Protein AF-A0A2E0ZJU3-F1 (afdb_monomer_lite)

pLDDT: mean 79.98, std 21.2, range [35.03, 98.44]

Sequence (193 aa):
MQKYPSTTPEPVVPTDIPPTVVAATAAPTNTTPPMAILATDTAVPTSEPTETAVPPTSPPSAEPESVNGLGQLRESWEQEHTLSLDSNPLYGYDDNDFLIVYRDGRIGHFERLYDQDFSLNDARALSQQYIPTDSEFLETYSPPGFPELIVDLYKSQLLEDLFEDDAFIEGEPGQFIVIYFEYDGVVSMFTII

Structure (mmCIF, N/CA/C/O backbone):
data_AF-A0A2E0ZJU3-F1
#
_entry.id   AF-A0A2E0ZJU3-F1
#
loop_
_atom_site.group_PDB
_atom_site.id
_atom_site.type_symbol
_atom_site.label_atom_id
_atom_site.label_alt_id
_atom_site.label_comp_id
_atom_site.label_asym_id
_atom_site.label_entity_id
_atom_site.label_seq_id
_atom_site.pdbx_PDB_ins_code
_atom_site.Cartn_x
_atom_site.Cartn_y
_atom_site.Cartn_z
_atom_site.occupancy
_atom_site.B_iso_or_equiv
_atom_site.auth_seq_id
_atom_site.auth_comp_id
_atom_site.auth_asym_id
_atom_site.auth_atom_id
_atom_site.pdbx_PDB_model_num
ATOM 1 N N . MET A 1 1 ? -8.126 -23.844 -30.294 1.00 48.47 1 MET A N 1
ATOM 2 C CA . MET A 1 1 ? -8.969 -24.288 -29.164 1.00 48.47 1 MET A CA 1
ATOM 3 C C . MET A 1 1 ? -8.431 -25.623 -28.663 1.00 48.47 1 MET A C 1
ATOM 5 O O . MET A 1 1 ? -8.798 -26.662 -29.197 1.00 48.47 1 MET A O 1
ATOM 9 N N . GLN A 1 2 ? -7.473 -25.592 -27.735 1.00 51.31 2 GLN A N 1
ATOM 10 C CA . GLN A 1 2 ? -6.924 -26.796 -27.101 1.00 51.31 2 GLN A CA 1
ATOM 11 C C . GLN A 1 2 ? -7.754 -27.113 -25.852 1.00 51.31 2 GLN A C 1
ATOM 13 O O . GLN A 1 2 ? -8.069 -26.214 -25.079 1.00 51.31 2 GLN A O 1
ATOM 18 N N . LYS A 1 3 ? -8.168 -28.375 -25.708 1.00 52.53 3 LYS A N 1
ATOM 19 C CA . LYS A 1 3 ? -8.918 -28.880 -24.553 1.00 52.53 3 LYS A CA 1
ATOM 20 C C . LYS A 1 3 ? -7.919 -29.374 -23.506 1.00 52.53 3 LYS A C 1
ATOM 22 O O . LYS A 1 3 ? -7.170 -30.303 -23.795 1.00 52.53 3 LYS A O 1
ATOM 27 N N . TYR A 1 4 ? -7.923 -28.773 -22.321 1.00 52.69 4 TYR A N 1
ATOM 28 C CA . TYR A 1 4 ? -7.172 -29.270 -21.167 1.00 52.69 4 TYR A CA 1
ATOM 29 C C . TYR A 1 4 ? -7.925 -30.439 -20.503 1.00 52.69 4 TYR A C 1
ATOM 31 O O . TYR A 1 4 ? -9.156 -30.383 -20.413 1.00 52.69 4 TYR A O 1
ATOM 39 N N . PRO A 1 5 ? -7.236 -31.504 -20.054 1.00 57.75 5 PRO A N 1
ATOM 40 C CA . PRO A 1 5 ? -7.853 -32.560 -19.262 1.00 57.75 5 PRO A CA 1
ATOM 41 C C . PRO A 1 5 ? -8.100 -32.087 -17.823 1.00 57.75 5 PRO A C 1
ATOM 43 O O . PRO A 1 5 ? -7.225 -31.519 -17.179 1.00 57.75 5 PRO A O 1
ATOM 46 N N . SER A 1 6 ? -9.313 -32.340 -17.333 1.00 53.59 6 SER A N 1
ATOM 47 C CA . SER A 1 6 ? -9.738 -32.096 -15.955 1.00 53.59 6 SER A CA 1
ATOM 48 C C . SER A 1 6 ? -9.315 -33.283 -15.084 1.00 53.59 6 SER A C 1
ATOM 50 O O . SER A 1 6 ? -9.693 -34.418 -15.375 1.00 53.59 6 SER A O 1
ATOM 52 N N . THR A 1 7 ? -8.518 -33.043 -14.043 1.00 56.00 7 THR A N 1
ATOM 53 C CA . THR A 1 7 ? -8.179 -34.043 -13.019 1.00 56.00 7 THR A CA 1
ATOM 54 C C . THR A 1 7 ? -8.808 -33.633 -11.696 1.00 56.00 7 THR A C 1
ATOM 56 O O . THR A 1 7 ? -8.307 -32.749 -11.007 1.00 56.00 7 THR A O 1
ATOM 59 N N . THR A 1 8 ? -9.930 -34.264 -11.364 1.00 64.38 8 THR A N 1
ATOM 60 C CA . THR A 1 8 ? -10.589 -34.171 -10.057 1.00 64.38 8 THR A CA 1
ATOM 61 C C . THR A 1 8 ? -9.843 -35.058 -9.050 1.00 64.38 8 THR A C 1
ATOM 63 O O . THR A 1 8 ? -9.700 -36.250 -9.327 1.00 64.38 8 THR A O 1
ATOM 66 N N . PRO A 1 9 ? -9.366 -34.539 -7.905 1.00 52.69 9 PRO A N 1
ATOM 67 C CA . PRO A 1 9 ? -8.828 -35.380 -6.839 1.00 52.69 9 PRO A CA 1
ATOM 68 C C . PRO A 1 9 ? -9.949 -36.108 -6.073 1.00 52.69 9 PRO A C 1
ATOM 70 O O . PRO A 1 9 ? -11.017 -35.546 -5.823 1.00 52.69 9 PRO A O 1
ATOM 73 N N . GLU A 1 10 ? -9.702 -37.374 -5.724 1.00 56.44 10 GLU A N 1
ATOM 74 C CA . GLU A 1 10 ? -10.604 -38.234 -4.944 1.00 56.44 10 GLU A CA 1
ATOM 75 C C . GLU A 1 10 ? -10.723 -37.783 -3.471 1.00 56.44 10 GLU A C 1
ATOM 77 O O . GLU A 1 10 ? -9.747 -37.296 -2.894 1.00 56.44 10 GLU A O 1
ATOM 82 N N . PRO A 1 11 ? -11.889 -37.977 -2.825 1.00 58.47 11 PRO A N 1
ATOM 83 C CA . PRO A 1 11 ? -12.080 -37.658 -1.414 1.00 58.47 11 PRO A CA 1
ATOM 84 C C . PRO A 1 11 ? -11.426 -38.697 -0.487 1.00 58.47 11 PRO A C 1
ATOM 86 O O . PRO A 1 11 ? -11.642 -39.903 -0.615 1.00 58.47 11 PRO A O 1
ATOM 89 N N . VAL A 1 12 ? -10.671 -38.213 0.501 1.00 62.28 12 VAL A N 1
ATOM 90 C CA . VAL A 1 12 ? -10.114 -39.010 1.605 1.00 62.28 12 VAL A CA 1
ATOM 91 C C . VAL A 1 12 ? -11.198 -39.374 2.627 1.00 62.28 12 VAL A C 1
ATOM 93 O O . VAL A 1 12 ? -11.943 -38.522 3.107 1.00 62.28 12 VAL A O 1
ATOM 96 N N . VAL A 1 13 ? -11.272 -40.665 2.956 1.00 57.31 13 VAL A N 1
ATOM 97 C CA . VAL A 1 13 ? -12.207 -41.269 3.919 1.00 57.31 13 VAL A CA 1
ATOM 98 C C . VAL A 1 13 ? -11.705 -41.051 5.359 1.00 57.31 13 VAL A C 1
ATOM 100 O O . VAL A 1 13 ? -10.528 -41.309 5.617 1.00 57.31 13 VAL A O 1
ATOM 103 N N . PRO A 1 14 ? -12.553 -40.627 6.316 1.00 53.59 14 PRO A N 1
ATOM 104 C CA . PRO A 1 14 ? -12.158 -40.470 7.715 1.00 53.59 14 PRO A CA 1
ATOM 105 C C . PRO A 1 14 ? -12.092 -41.818 8.454 1.00 53.59 14 PRO A C 1
ATOM 107 O O . PRO A 1 14 ? -13.014 -42.630 8.382 1.00 53.59 14 PRO A O 1
ATOM 110 N N . THR A 1 15 ? -11.000 -42.033 9.193 1.00 54.16 15 THR A N 1
ATOM 111 C CA . THR A 1 15 ? -10.788 -43.207 10.054 1.00 54.16 15 THR A CA 1
ATOM 112 C C . THR A 1 15 ? -11.384 -42.978 11.446 1.00 54.16 15 THR A C 1
ATOM 114 O O . THR A 1 15 ? -11.079 -41.997 12.121 1.00 54.16 15 THR A O 1
ATOM 117 N N . ASP A 1 16 ? -12.219 -43.933 11.838 1.00 45.78 16 ASP A N 1
ATOM 118 C CA . ASP A 1 16 ? -12.996 -44.083 13.070 1.00 45.78 16 ASP A CA 1
ATOM 119 C C . ASP A 1 16 ? -12.106 -44.230 14.330 1.00 45.78 16 ASP A C 1
ATOM 121 O O . ASP A 1 16 ? -11.193 -45.061 14.353 1.00 45.78 16 ASP A O 1
ATOM 125 N N . ILE A 1 17 ? -12.369 -43.451 15.390 1.00 56.06 17 ILE A N 1
ATOM 126 C CA . ILE A 1 17 ? -11.737 -43.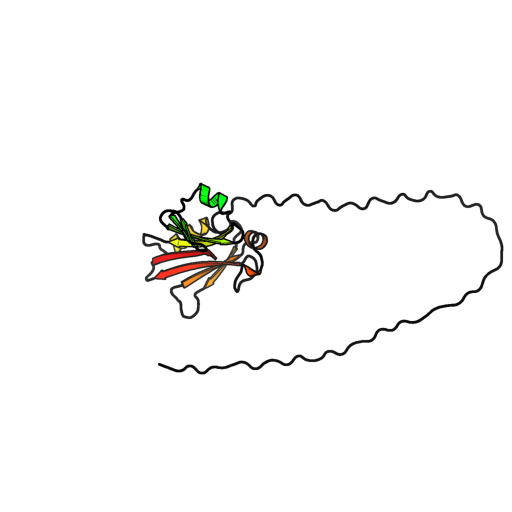601 16.716 1.00 56.06 17 ILE A CA 1
ATOM 127 C C . ILE A 1 17 ? -12.816 -44.064 17.713 1.00 56.06 17 ILE A C 1
ATOM 129 O O . ILE A 1 17 ? -13.790 -43.340 17.923 1.00 56.06 17 ILE A O 1
ATOM 133 N N . PRO A 1 18 ? -12.658 -45.228 18.375 1.00 55.16 18 PRO A N 1
ATOM 134 C CA . PRO A 1 18 ? -13.655 -45.744 19.310 1.00 55.16 18 PRO A CA 1
ATOM 135 C C . PRO A 1 18 ? -13.632 -45.045 20.690 1.00 55.16 18 PRO A C 1
ATOM 137 O O . PRO A 1 18 ? -12.580 -44.585 21.144 1.00 55.16 18 PRO A O 1
ATOM 140 N N . PRO A 1 19 ? -14.775 -45.016 21.410 1.00 49.16 19 PRO A N 1
ATOM 141 C CA . PRO A 1 19 ? -14.929 -44.315 22.686 1.00 49.16 19 PRO A CA 1
ATOM 142 C C . PRO A 1 19 ? -14.439 -45.143 23.887 1.00 49.16 19 PRO A C 1
ATOM 144 O O . PRO A 1 19 ? -14.679 -46.348 23.962 1.00 49.16 19 PRO A O 1
ATOM 147 N N . THR A 1 20 ? -13.830 -44.488 24.885 1.00 50.72 20 THR A N 1
ATOM 148 C CA . THR A 1 20 ? -13.583 -45.091 26.210 1.00 50.72 20 THR A CA 1
ATOM 149 C C . THR A 1 20 ? -14.602 -44.593 27.236 1.00 50.72 20 THR A C 1
ATOM 151 O O . THR A 1 20 ? -14.859 -43.401 27.381 1.00 50.72 20 THR A O 1
ATOM 154 N N . VAL A 1 21 ? -15.190 -45.577 27.910 1.00 46.00 21 VAL A N 1
ATOM 155 C CA . VAL A 1 21 ? -16.342 -45.575 28.817 1.00 46.00 21 VAL A CA 1
ATOM 156 C C . VAL A 1 21 ? -16.124 -44.875 30.165 1.00 46.00 21 VAL A C 1
ATOM 158 O O . VAL A 1 21 ? -15.082 -44.996 30.803 1.00 46.00 21 VAL A O 1
ATOM 161 N N . VAL A 1 22 ? -17.202 -44.229 30.617 1.00 46.19 22 VAL A N 1
ATOM 162 C CA . VAL A 1 22 ? -17.455 -43.698 31.964 1.00 46.19 22 VAL A CA 1
ATOM 163 C C . VAL A 1 22 ? -17.765 -44.838 32.943 1.00 46.19 22 VAL A C 1
ATOM 165 O O . VAL A 1 22 ? -18.529 -45.743 32.610 1.00 46.19 22 VAL A O 1
ATOM 168 N N . ALA A 1 23 ? -17.271 -44.746 34.181 1.00 38.88 23 ALA A N 1
ATOM 169 C CA . ALA A 1 23 ? -17.789 -45.513 35.313 1.00 38.88 23 ALA A CA 1
ATOM 170 C C . ALA A 1 23 ? -18.042 -4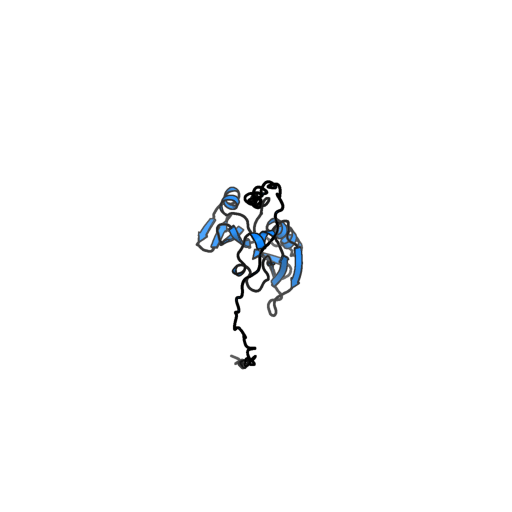4.589 36.518 1.00 38.88 23 ALA A C 1
ATOM 172 O O . ALA A 1 23 ? -17.133 -43.942 37.032 1.00 38.88 23 ALA A O 1
ATOM 173 N N . ALA A 1 24 ? -19.301 -44.552 36.955 1.00 42.03 24 ALA A N 1
ATOM 174 C CA . ALA A 1 24 ? -19.781 -43.991 38.218 1.00 42.03 24 ALA A CA 1
ATOM 175 C C . ALA A 1 24 ? -20.373 -45.129 39.086 1.00 42.03 24 ALA A C 1
ATOM 177 O O . ALA A 1 24 ? -20.511 -46.246 38.580 1.00 42.03 24 ALA A O 1
ATOM 178 N N . THR A 1 25 ? -20.835 -44.798 40.311 1.00 37.03 25 THR A N 1
ATOM 179 C CA . THR A 1 25 ? -21.637 -45.598 41.298 1.00 37.03 25 THR A CA 1
ATOM 180 C C . THR A 1 25 ? -20.790 -46.192 42.449 1.00 37.03 25 THR A C 1
ATOM 182 O O . THR A 1 25 ? -19.775 -46.810 42.170 1.00 37.03 25 THR A O 1
ATOM 185 N N . ALA A 1 26 ? -21.094 -46.138 43.758 1.00 35.12 26 ALA A N 1
ATOM 186 C CA . ALA A 1 26 ? -22.080 -45.478 44.637 1.00 35.12 26 ALA A CA 1
ATOM 187 C C . ALA A 1 26 ? -21.601 -45.591 46.118 1.00 35.12 26 ALA A C 1
ATOM 189 O O . ALA A 1 26 ? -20.757 -46.426 46.436 1.00 35.12 26 ALA A O 1
ATOM 190 N N . ALA A 1 27 ? -22.180 -44.770 47.007 1.00 40.00 27 ALA A N 1
ATOM 191 C CA . ALA A 1 27 ? -22.135 -44.816 48.491 1.00 40.00 27 ALA A CA 1
ATOM 192 C C . ALA A 1 27 ? -23.042 -45.947 49.081 1.00 40.00 27 ALA A C 1
ATOM 194 O O . ALA A 1 27 ? -23.540 -46.727 48.267 1.00 40.00 27 ALA A O 1
ATOM 195 N N . PRO A 1 28 ? -23.416 -46.046 50.395 1.00 59.34 28 PRO A N 1
ATOM 196 C CA . PRO A 1 28 ? -22.988 -45.392 51.662 1.00 59.34 28 PRO A CA 1
ATOM 197 C C . PRO A 1 28 ? -22.799 -46.383 52.865 1.00 59.34 28 PRO A C 1
ATOM 199 O O . PRO A 1 28 ? -23.167 -47.543 52.751 1.00 59.34 28 PRO A O 1
ATOM 202 N N . THR A 1 29 ? -22.359 -45.937 54.063 1.00 37.00 29 THR A N 1
ATOM 203 C CA . THR A 1 29 ? -22.825 -46.532 55.355 1.00 37.00 29 THR A CA 1
ATOM 204 C C . THR A 1 29 ? -22.568 -45.650 56.591 1.00 37.00 29 THR A C 1
ATOM 206 O O . THR A 1 29 ? -21.466 -45.159 56.808 1.00 37.00 29 THR A O 1
ATOM 209 N N . ASN A 1 30 ? -23.620 -45.506 57.405 1.00 40.91 30 ASN A N 1
ATOM 210 C CA . ASN A 1 30 ? -23.734 -44.853 58.720 1.00 40.91 30 ASN A CA 1
ATOM 211 C C . ASN A 1 30 ? -23.276 -45.788 59.863 1.00 40.91 30 ASN A C 1
ATOM 213 O O . ASN A 1 30 ? -23.514 -46.985 59.734 1.00 40.91 30 ASN A O 1
ATOM 217 N N . THR A 1 31 ? -22.777 -45.263 61.000 1.00 35.03 31 THR A N 1
ATOM 218 C CA . THR A 1 31 ? -23.063 -45.701 62.403 1.00 35.03 31 THR A CA 1
ATOM 219 C C . THR A 1 31 ? -22.425 -44.719 63.421 1.00 35.03 31 THR A C 1
ATOM 221 O O . THR A 1 31 ? -21.281 -44.310 63.258 1.00 35.03 31 THR A O 1
ATOM 224 N N . THR A 1 32 ? -23.174 -44.335 64.464 1.00 35.25 32 THR A N 1
ATOM 225 C CA . THR A 1 32 ? -22.864 -43.371 65.562 1.00 35.25 32 THR A CA 1
ATOM 226 C C . THR A 1 32 ? -22.595 -44.123 66.907 1.00 35.25 32 THR A C 1
ATOM 228 O O . THR A 1 32 ? -22.806 -45.333 66.937 1.00 35.25 32 THR A O 1
ATOM 231 N N . PRO A 1 33 ? -22.309 -43.465 68.063 1.00 64.50 33 PRO A N 1
ATOM 232 C CA . PRO A 1 33 ? -21.016 -43.114 68.696 1.00 64.50 33 PRO A CA 1
ATOM 233 C C . PRO A 1 33 ? -20.688 -43.931 69.989 1.00 64.50 33 PRO A C 1
ATOM 235 O O . PRO A 1 33 ? -21.409 -44.867 70.332 1.00 64.50 33 PRO A O 1
ATOM 238 N N . PRO A 1 34 ? -19.661 -43.538 70.783 1.00 46.41 34 PRO A N 1
ATOM 239 C CA . PRO A 1 34 ? -19.967 -43.091 72.155 1.00 46.41 34 PRO A CA 1
ATOM 240 C C . PRO A 1 34 ? -19.197 -41.839 72.650 1.00 46.41 34 PRO A C 1
ATOM 242 O O . PRO A 1 34 ? -18.244 -41.372 72.037 1.00 46.41 34 PRO A O 1
ATOM 245 N N . MET A 1 35 ? -19.707 -41.297 73.764 1.00 40.94 35 MET A N 1
ATOM 246 C CA . MET A 1 35 ? -19.443 -40.014 74.446 1.00 40.94 35 MET A CA 1
ATOM 247 C C . MET A 1 35 ? -18.067 -39.814 75.126 1.00 40.94 35 MET A C 1
ATOM 249 O O . MET A 1 35 ? -17.384 -40.774 75.466 1.00 40.94 35 MET A O 1
ATOM 253 N N . ALA A 1 36 ? -17.861 -38.534 75.504 1.00 38.91 36 ALA A N 1
ATOM 254 C CA . ALA A 1 36 ? -16.894 -37.903 76.428 1.00 38.91 36 ALA A CA 1
ATOM 255 C C . ALA A 1 36 ? -15.646 -37.343 75.711 1.00 38.91 36 ALA A C 1
ATOM 257 O O . ALA A 1 36 ? -15.055 -38.029 74.894 1.00 38.91 36 ALA A O 1
ATOM 258 N N . ILE A 1 37 ? -15.180 -36.104 75.921 1.00 37.25 37 ILE A N 1
ATOM 259 C CA . ILE A 1 37 ? -15.047 -35.319 77.160 1.00 37.25 37 ILE A CA 1
ATOM 260 C C . ILE A 1 37 ? -14.906 -33.816 76.805 1.00 37.25 37 ILE A C 1
ATOM 262 O O . ILE A 1 37 ? -14.531 -33.463 75.692 1.00 37.25 37 ILE A O 1
ATOM 266 N N . LEU A 1 38 ? -15.201 -32.953 77.777 1.00 49.25 38 LEU A N 1
ATOM 267 C CA . LEU A 1 38 ? -15.105 -31.487 77.766 1.00 49.25 38 LEU A CA 1
ATOM 268 C C . LEU A 1 38 ? -13.714 -30.943 77.378 1.00 49.25 38 LEU A C 1
ATOM 270 O O . LEU A 1 38 ? -12.722 -31.306 78.007 1.00 49.25 38 LEU A O 1
ATOM 274 N N . ALA A 1 39 ? -13.678 -29.965 76.469 1.00 41.97 39 ALA A N 1
ATOM 275 C CA . ALA A 1 39 ? -12.635 -28.941 76.412 1.00 41.97 39 ALA A CA 1
ATOM 276 C C . ALA A 1 39 ? -13.229 -27.637 75.853 1.00 41.97 39 ALA A C 1
ATOM 278 O O . ALA A 1 39 ? -13.860 -27.625 74.798 1.00 41.97 39 ALA A O 1
ATOM 279 N N . THR A 1 40 ? -13.071 -26.552 76.607 1.00 48.41 40 THR A N 1
ATOM 280 C CA . THR A 1 40 ? -13.414 -25.187 76.205 1.00 48.41 40 THR A CA 1
ATOM 281 C C . THR A 1 40 ? -12.414 -24.740 75.146 1.00 48.41 40 THR A C 1
ATOM 283 O O . THR A 1 40 ? -11.256 -24.510 75.488 1.00 48.41 40 THR A O 1
ATOM 286 N N . ASP A 1 41 ? -12.846 -24.621 73.892 1.00 45.50 41 ASP A N 1
ATOM 287 C CA . ASP A 1 41 ? -12.020 -24.044 72.832 1.00 45.50 41 ASP A CA 1
ATOM 288 C C . ASP A 1 41 ? -12.486 -22.622 72.510 1.00 45.50 41 ASP A C 1
ATOM 290 O O . ASP A 1 41 ? -13.679 -22.314 72.445 1.00 45.50 41 ASP A O 1
ATOM 294 N N . THR A 1 42 ? -11.510 -21.734 72.408 1.00 50.06 42 THR A N 1
ATOM 295 C CA . THR A 1 42 ? -11.693 -20.296 72.239 1.00 50.06 42 THR A CA 1
ATOM 296 C C . THR A 1 42 ? -12.085 -20.032 70.790 1.00 50.06 42 THR A C 1
ATOM 298 O O . THR A 1 42 ? -11.394 -20.474 69.877 1.00 50.06 42 THR A O 1
ATOM 301 N N . ALA A 1 43 ? -13.186 -19.315 70.556 1.00 47.25 43 ALA A N 1
ATOM 302 C CA . ALA A 1 43 ? -13.595 -18.940 69.206 1.00 47.25 43 ALA A CA 1
ATOM 303 C C . ALA A 1 43 ? -12.507 -18.072 68.547 1.00 47.25 43 ALA A C 1
ATOM 305 O O . ALA A 1 43 ? -12.275 -16.932 68.952 1.00 47.25 43 ALA A O 1
ATOM 306 N N . VAL A 1 44 ? -11.836 -18.625 67.537 1.00 54.81 44 VAL A N 1
ATOM 307 C CA . VAL A 1 44 ? -10.956 -17.881 66.631 1.00 54.81 44 VAL A CA 1
ATOM 308 C C . VAL A 1 44 ? -11.850 -17.078 65.678 1.00 54.81 44 VAL A C 1
ATOM 310 O O . VAL A 1 44 ? -12.803 -17.648 65.141 1.00 54.81 44 VAL A O 1
ATOM 313 N N . PRO A 1 45 ? -11.607 -15.773 65.465 1.00 53.06 45 PRO A N 1
ATOM 314 C CA . PRO A 1 45 ? -12.409 -14.986 64.540 1.00 53.06 45 PRO A CA 1
ATOM 315 C C . PRO A 1 45 ? -12.279 -15.527 63.110 1.00 53.06 45 PRO A C 1
ATOM 317 O O . PRO A 1 45 ? -11.177 -15.728 62.598 1.00 53.06 45 PRO A O 1
ATOM 320 N N . THR A 1 46 ? -13.432 -15.753 62.483 1.00 56.59 46 THR A N 1
ATOM 321 C CA . THR A 1 46 ? -13.596 -16.065 61.062 1.00 56.59 46 THR A CA 1
ATOM 322 C C . THR A 1 46 ? -12.902 -15.006 60.211 1.00 56.59 46 THR A C 1
ATOM 324 O O . THR A 1 46 ? -13.180 -13.816 60.354 1.00 56.59 46 THR A O 1
ATOM 327 N N . SER A 1 47 ? -12.005 -15.436 59.327 1.00 53.62 47 SER A N 1
ATOM 328 C CA . SER A 1 47 ? -11.367 -14.573 58.335 1.00 53.62 47 SER A CA 1
ATOM 329 C C . SER A 1 47 ? -12.419 -14.004 57.379 1.00 53.62 47 SER A C 1
ATOM 331 O O . SER A 1 47 ? -13.220 -14.743 56.807 1.00 53.62 47 SER A O 1
ATOM 333 N N . GLU A 1 48 ? -12.421 -12.683 57.248 1.00 58.75 48 GLU A N 1
ATOM 334 C CA . GLU A 1 48 ? -13.223 -11.896 56.312 1.00 58.75 48 GLU A CA 1
ATOM 335 C C . GLU A 1 48 ? -12.957 -12.347 54.858 1.00 58.75 48 GLU A C 1
ATOM 337 O O . GLU A 1 48 ? -11.811 -12.685 54.535 1.00 58.75 48 GLU A O 1
ATOM 342 N N . PRO A 1 49 ? -13.973 -12.414 53.972 1.00 60.47 49 PRO A N 1
ATOM 343 C CA . PRO A 1 49 ? -13.749 -12.786 52.581 1.00 60.47 49 PRO A CA 1
ATOM 344 C C . PRO A 1 49 ? -12.839 -11.747 51.923 1.00 60.47 49 PRO A C 1
ATOM 346 O O . PRO A 1 49 ? -13.157 -10.563 51.871 1.00 60.47 49 PRO A O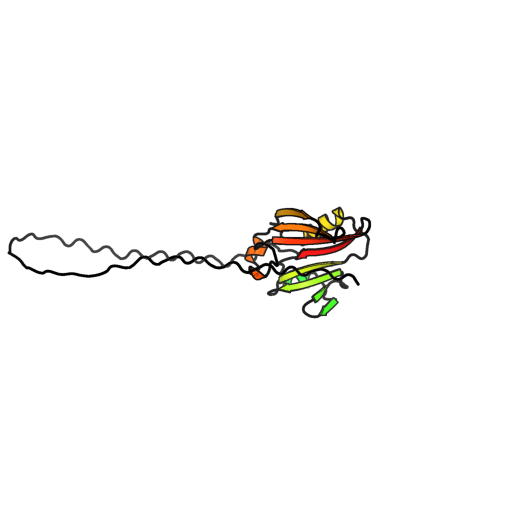 1
ATOM 349 N N . THR A 1 50 ? -11.691 -12.198 51.427 1.00 56.28 50 THR A N 1
ATOM 350 C CA . THR A 1 50 ? -10.790 -11.367 50.629 1.00 56.28 50 THR A CA 1
ATOM 351 C C . THR A 1 50 ? -11.513 -10.959 49.346 1.00 56.28 50 THR A C 1
ATOM 353 O O . THR A 1 50 ? -11.950 -11.827 48.587 1.00 56.28 50 THR A O 1
ATOM 356 N N . GLU A 1 51 ? -11.663 -9.651 49.113 1.00 58.75 51 GLU A N 1
ATOM 357 C CA . GLU A 1 51 ? -12.163 -9.118 47.845 1.00 58.75 51 GLU A CA 1
ATOM 358 C C . GLU A 1 51 ? -11.354 -9.717 46.692 1.00 58.75 51 GLU A C 1
ATOM 360 O O . GLU A 1 51 ? -10.126 -9.625 46.636 1.00 58.75 51 GLU A O 1
ATOM 365 N N . THR A 1 52 ? -12.059 -10.372 45.772 1.00 61.84 52 THR A N 1
ATOM 366 C CA . THR A 1 52 ? -11.479 -10.810 44.507 1.00 61.84 52 THR A CA 1
ATOM 367 C C . THR A 1 52 ? -11.136 -9.556 43.717 1.00 61.84 52 THR A C 1
ATOM 369 O O . THR A 1 52 ? -12.032 -8.803 43.339 1.00 61.84 52 THR A O 1
ATOM 372 N N . ALA A 1 53 ? -9.843 -9.319 43.500 1.00 57.03 53 ALA A N 1
ATOM 373 C CA . ALA A 1 53 ? -9.374 -8.237 42.650 1.00 57.03 53 ALA A CA 1
ATOM 374 C C . ALA A 1 53 ? -10.011 -8.385 41.262 1.00 57.03 53 ALA A C 1
ATOM 376 O O . ALA A 1 53 ? -9.790 -9.378 40.566 1.00 57.03 53 ALA A O 1
ATOM 377 N N . VAL A 1 54 ? -10.832 -7.408 40.882 1.00 60.62 54 VAL A N 1
ATOM 378 C CA . VAL A 1 54 ? -11.327 -7.283 39.513 1.00 60.62 54 VAL A CA 1
ATOM 379 C C . VAL A 1 54 ? -10.094 -7.042 38.634 1.00 60.62 54 VAL A C 1
ATOM 381 O O . VAL A 1 54 ? -9.297 -6.158 38.971 1.00 60.62 54 VAL A O 1
ATOM 384 N N . PRO A 1 55 ? -9.872 -7.823 37.560 1.00 65.25 55 PRO A N 1
ATOM 385 C CA . PRO A 1 55 ? -8.784 -7.538 36.636 1.00 65.25 55 PRO A CA 1
ATOM 386 C C . PRO A 1 55 ? -8.945 -6.101 36.128 1.00 65.25 55 PRO A C 1
ATOM 388 O O . PRO A 1 55 ? -10.079 -5.665 35.910 1.00 65.25 55 PRO A O 1
ATOM 391 N N . PRO A 1 56 ? -7.851 -5.337 35.982 1.00 60.53 56 PRO A N 1
ATOM 392 C CA . PRO A 1 56 ? -7.947 -3.983 35.467 1.00 60.53 56 PRO A CA 1
ATOM 393 C C . PRO A 1 56 ? -8.660 -4.027 34.115 1.00 60.53 56 PRO A C 1
ATOM 395 O O . PRO A 1 56 ? -8.238 -4.744 33.211 1.00 60.53 56 PRO A O 1
ATOM 398 N N . THR A 1 57 ? -9.758 -3.280 33.994 1.00 58.22 57 THR A N 1
ATOM 399 C CA . THR A 1 57 ? -10.351 -2.958 32.698 1.00 58.22 57 THR A CA 1
ATOM 400 C C . THR A 1 57 ? -9.254 -2.297 31.879 1.00 58.22 57 THR A C 1
ATOM 402 O O . THR A 1 57 ? -8.826 -1.190 32.218 1.00 58.22 57 THR A O 1
ATOM 405 N N . SER A 1 58 ? -8.754 -2.994 30.857 1.00 56.66 58 SER A N 1
ATOM 406 C CA . SER A 1 58 ? -7.800 -2.418 29.917 1.00 56.66 58 SER A CA 1
ATOM 407 C C . SER A 1 58 ? -8.387 -1.103 29.394 1.00 56.66 58 SER A C 1
ATOM 409 O O . SER A 1 58 ? -9.561 -1.088 29.007 1.00 56.66 58 SER A O 1
ATOM 411 N N . PRO A 1 59 ? -7.638 0.012 29.432 1.00 54.66 59 PRO A N 1
ATOM 412 C CA . PRO A 1 59 ? -8.097 1.250 28.819 1.00 54.66 59 PRO A CA 1
ATOM 413 C C . PRO A 1 59 ? -8.424 0.987 27.340 1.00 54.66 59 PRO A C 1
ATOM 415 O O . PRO A 1 59 ? -7.803 0.100 26.746 1.00 54.66 59 PRO A O 1
ATOM 418 N N . PRO A 1 60 ? -9.391 1.712 26.744 1.00 53.78 60 PRO A N 1
ATOM 419 C CA . PRO A 1 60 ? -9.626 1.625 25.309 1.00 53.78 60 PRO A CA 1
ATOM 420 C C . PRO A 1 60 ? -8.286 1.833 24.607 1.00 53.78 60 PRO A C 1
ATOM 422 O O . PRO A 1 60 ? -7.568 2.782 24.938 1.00 53.78 60 PRO A O 1
ATOM 425 N N . SER A 1 61 ? -7.941 0.888 23.728 1.00 56.19 61 SER A N 1
ATOM 426 C CA . SER A 1 61 ? -6.726 0.931 22.922 1.00 56.19 61 SER A CA 1
ATOM 427 C C . SER A 1 61 ? -6.596 2.338 22.359 1.00 56.19 61 SER A C 1
ATOM 429 O O . SER A 1 61 ? -7.520 2.813 21.694 1.00 56.19 61 SER A O 1
ATOM 431 N N . ALA A 1 62 ? -5.516 3.037 22.714 1.00 54.28 62 ALA A N 1
ATOM 432 C CA . ALA A 1 62 ? -5.220 4.320 22.105 1.00 54.28 62 ALA A CA 1
ATOM 433 C C . ALA A 1 62 ? -5.246 4.101 20.593 1.00 54.28 62 ALA A C 1
ATOM 435 O O . ALA A 1 62 ? -4.696 3.109 20.111 1.00 54.28 62 ALA A O 1
ATOM 436 N N . GLU A 1 63 ? -5.967 4.964 19.885 1.00 56.44 63 GLU A N 1
ATOM 437 C CA . GLU A 1 63 ? -6.039 4.925 18.432 1.00 56.44 63 GLU A CA 1
ATOM 438 C C . GLU A 1 63 ? -4.595 4.848 17.911 1.00 56.44 63 GLU A C 1
ATOM 440 O O . GLU A 1 63 ? -3.782 5.695 18.305 1.00 56.44 63 GLU A O 1
ATOM 445 N N . PRO A 1 64 ? -4.228 3.772 17.192 1.00 56.47 64 PRO A N 1
ATOM 446 C CA . PRO A 1 64 ? -2.833 3.485 16.902 1.00 56.47 64 PRO A CA 1
ATOM 447 C C . PRO A 1 64 ? -2.206 4.668 16.170 1.00 56.47 64 PRO A C 1
ATOM 449 O O . PRO A 1 64 ? -2.863 5.324 15.358 1.00 56.47 64 PRO A O 1
ATOM 452 N N . GLU A 1 65 ? -0.951 4.966 16.515 1.00 55.62 65 GLU A N 1
ATOM 453 C CA . GLU A 1 65 ? -0.184 6.061 15.926 1.00 55.62 65 GLU A CA 1
ATOM 454 C C . GLU A 1 65 ? -0.343 6.069 14.398 1.00 55.62 65 GLU A C 1
ATOM 456 O O . GLU A 1 65 ? -0.112 5.052 13.756 1.00 55.62 65 GLU A O 1
ATOM 461 N N . SER A 1 66 ? -0.778 7.217 13.860 1.00 60.34 66 SER A N 1
ATOM 462 C CA . SER A 1 66 ? -0.870 7.591 12.438 1.00 60.34 66 SER A CA 1
ATOM 463 C C . SER A 1 66 ? -0.686 6.439 11.444 1.00 60.34 66 SER A C 1
ATOM 465 O O . SER A 1 66 ? 0.384 6.270 10.858 1.00 60.34 66 SER A O 1
ATOM 467 N N . VAL A 1 67 ? -1.742 5.658 11.228 1.00 74.56 67 VAL A N 1
ATOM 468 C CA . VAL A 1 67 ? -1.792 4.750 10.082 1.00 74.56 67 VAL A CA 1
ATOM 469 C C . VAL A 1 67 ? -1.928 5.608 8.826 1.00 74.56 67 VAL A C 1
ATOM 471 O O . VAL A 1 67 ? -2.914 6.334 8.698 1.00 74.56 67 VAL A O 1
ATOM 474 N N . ASN A 1 68 ? -0.946 5.552 7.927 1.00 84.19 68 ASN A N 1
ATOM 475 C CA . ASN A 1 68 ? -0.973 6.268 6.652 1.00 84.19 68 ASN A CA 1
ATOM 476 C C . ASN A 1 68 ? -1.197 5.260 5.522 1.00 84.19 68 ASN A C 1
ATOM 478 O O . ASN A 1 68 ? -0.437 4.303 5.394 1.00 84.19 68 ASN A O 1
ATOM 482 N N . GLY A 1 69 ? -2.227 5.470 4.701 1.00 91.50 69 GLY A N 1
ATOM 483 C CA . GLY A 1 69 ? -2.604 4.524 3.650 1.00 91.50 69 GLY A CA 1
ATOM 484 C C . GLY A 1 69 ? -3.378 3.322 4.198 1.00 91.50 69 GLY A C 1
ATOM 485 O O . GLY A 1 69 ? -4.458 3.491 4.764 1.00 91.50 69 GLY A O 1
ATOM 486 N N . LEU A 1 70 ? -2.875 2.101 4.003 1.00 95.31 70 LEU A N 1
ATOM 487 C CA . LEU A 1 70 ? -3.595 0.876 4.371 1.00 95.31 70 LEU A CA 1
ATOM 488 C C . LEU A 1 70 ? -3.897 0.829 5.883 1.00 95.31 70 LEU A C 1
ATOM 490 O O . LEU A 1 70 ? -3.000 0.971 6.705 1.00 95.31 70 LEU A O 1
ATOM 494 N N . GLY A 1 71 ? -5.166 0.629 6.252 1.00 94.75 71 GLY A N 1
ATOM 495 C CA . GLY A 1 71 ? -5.667 0.642 7.634 1.00 94.75 71 GLY A CA 1
ATOM 496 C C . GLY A 1 71 ? -6.089 2.024 8.164 1.00 94.75 71 GLY A C 1
ATOM 497 O O . GLY A 1 71 ? -6.723 2.111 9.226 1.00 94.75 71 GLY A O 1
ATOM 498 N N . GLN A 1 72 ? -5.804 3.107 7.431 1.00 95.19 72 GLN A N 1
ATOM 499 C CA . GLN A 1 72 ? -6.194 4.471 7.799 1.00 95.19 72 GLN A CA 1
ATOM 500 C C . GLN A 1 72 ? -7.715 4.655 7.746 1.00 95.19 72 GLN A C 1
ATOM 502 O O . GLN A 1 72 ? -8.390 4.108 6.875 1.00 95.19 72 GLN A O 1
ATOM 507 N N . LEU A 1 73 ? -8.269 5.452 8.663 1.00 95.25 73 LEU A N 1
ATOM 508 C CA . LEU A 1 73 ? -9.688 5.812 8.650 1.00 95.25 73 LEU A CA 1
ATOM 509 C C . LEU A 1 73 ? -10.032 6.685 7.440 1.00 95.25 73 LEU A C 1
ATOM 511 O O . LEU A 1 73 ? -9.312 7.631 7.115 1.00 95.25 73 LEU A O 1
ATOM 515 N N . ARG A 1 74 ? -11.200 6.432 6.842 1.00 95.81 74 ARG A N 1
ATOM 516 C CA . ARG A 1 74 ? -11.759 7.247 5.756 1.00 95.81 74 ARG A CA 1
ATOM 517 C C . ARG A 1 74 ? -11.821 8.727 6.118 1.00 95.81 74 ARG A C 1
ATOM 519 O O . ARG A 1 74 ? -11.375 9.561 5.342 1.00 95.81 74 ARG A O 1
ATOM 526 N N . GLU A 1 75 ? -12.339 9.044 7.301 1.00 94.88 75 GLU A N 1
ATOM 527 C CA . GLU A 1 75 ? -12.496 10.433 7.752 1.00 94.88 75 GLU A CA 1
ATOM 528 C C . GLU A 1 75 ? -11.158 11.171 7.866 1.00 94.88 75 GLU A C 1
ATOM 530 O O . GLU A 1 75 ? -11.113 12.385 7.684 1.00 94.88 75 GLU A O 1
ATOM 535 N N . SER A 1 76 ? -10.071 10.457 8.169 1.00 94.50 76 SER A N 1
ATOM 536 C CA . SER A 1 76 ? -8.722 11.023 8.202 1.00 94.50 76 SER A CA 1
ATOM 537 C C . SER A 1 76 ? -8.165 11.206 6.793 1.00 94.50 76 SER A C 1
ATOM 539 O O . SER A 1 76 ? -7.632 12.266 6.491 1.00 94.50 76 SER A O 1
ATOM 541 N N . TRP A 1 77 ? -8.341 10.214 5.916 1.00 95.75 77 TRP A N 1
ATOM 542 C CA . TRP A 1 77 ? -7.921 10.293 4.513 1.00 95.75 77 TRP A CA 1
ATOM 543 C C . TRP A 1 77 ? -8.568 11.481 3.786 1.00 95.75 77 TRP A C 1
ATOM 545 O O . TRP A 1 77 ? -7.901 12.276 3.129 1.00 95.75 77 TRP A O 1
ATOM 555 N N . GLU A 1 78 ? -9.874 11.664 3.970 1.00 96.12 78 GLU A N 1
ATOM 556 C CA . GLU A 1 78 ? -10.654 12.721 3.316 1.00 96.12 78 GLU A CA 1
ATOM 557 C C . GLU A 1 78 ? -10.340 14.143 3.825 1.00 96.12 78 GLU A C 1
ATOM 559 O O . GLU A 1 78 ? -10.825 15.118 3.251 1.00 96.12 78 GLU A O 1
ATOM 564 N N . GLN A 1 79 ? -9.527 14.299 4.878 1.00 95.94 79 GLN A N 1
ATOM 565 C CA . GLN A 1 79 ? -9.017 15.614 5.298 1.00 95.94 79 GLN A CA 1
ATOM 566 C C . GLN A 1 79 ? -7.855 16.099 4.426 1.00 95.94 79 GLN A C 1
ATOM 568 O O . GLN A 1 79 ? -7.638 17.307 4.321 1.00 95.94 79 GLN A O 1
ATOM 573 N N . GLU A 1 80 ? -7.120 15.170 3.815 1.00 95.31 80 GLU A N 1
ATOM 574 C CA . GLU A 1 80 ? -5.915 15.448 3.027 1.00 95.31 80 GLU A CA 1
ATOM 575 C C . GLU A 1 80 ? -6.139 15.229 1.524 1.00 95.31 80 GLU A C 1
ATOM 577 O O . GLU A 1 80 ? -5.434 15.823 0.710 1.00 95.31 80 GLU A O 1
ATOM 582 N N . HIS A 1 81 ? -7.161 14.449 1.163 1.00 96.56 81 HIS A N 1
ATOM 583 C CA . HIS A 1 81 ? -7.448 14.024 -0.204 1.00 96.56 81 HIS A CA 1
ATOM 584 C C . HIS A 1 81 ? -8.833 14.474 -0.686 1.00 96.56 81 HIS A C 1
ATOM 586 O O . HIS A 1 81 ? -9.816 14.466 0.057 1.00 96.56 81 HIS A O 1
ATOM 592 N N . THR A 1 82 ? -8.940 14.827 -1.969 1.00 97.94 82 THR A N 1
ATOM 593 C CA . THR A 1 82 ? -10.189 15.302 -2.582 1.00 97.94 82 THR A CA 1
ATOM 594 C C . THR A 1 82 ? -10.885 14.190 -3.358 1.00 97.94 82 THR A C 1
ATOM 596 O O . THR A 1 82 ? -10.355 13.671 -4.339 1.00 97.94 82 THR A O 1
ATOM 599 N N . LEU A 1 83 ? -12.113 13.847 -2.961 1.00 97.94 83 LEU A N 1
ATOM 600 C CA . LEU A 1 83 ? -12.919 12.844 -3.661 1.00 97.94 83 LEU A CA 1
ATOM 601 C C . LEU A 1 83 ? -13.198 13.277 -5.110 1.00 97.94 83 LEU A C 1
ATOM 603 O O . LEU A 1 83 ? -13.781 14.332 -5.359 1.00 97.94 83 LEU A O 1
ATOM 607 N N . SER A 1 84 ? -12.802 12.429 -6.053 1.00 97.69 84 SER A N 1
ATOM 608 C CA . SER A 1 84 ? -12.900 12.641 -7.504 1.00 97.69 84 SER A CA 1
ATOM 609 C C . SER A 1 84 ? -13.862 11.658 -8.176 1.00 97.69 84 SER A C 1
ATOM 611 O O . SER A 1 84 ? -14.525 12.007 -9.153 1.00 97.69 84 SER A O 1
ATOM 613 N N . LEU A 1 85 ? -13.994 10.451 -7.618 1.00 95.69 85 LEU A N 1
ATOM 614 C CA . LEU A 1 85 ? -14.943 9.428 -8.051 1.00 95.69 85 LEU A CA 1
ATOM 615 C C . LEU A 1 85 ? -15.657 8.822 -6.839 1.00 95.69 85 LEU A C 1
ATOM 617 O O . LEU A 1 85 ? -15.027 8.212 -5.982 1.00 95.69 85 LEU A O 1
ATOM 621 N N . ASP A 1 86 ? -16.982 8.937 -6.810 1.00 96.56 86 ASP A N 1
ATOM 622 C CA . ASP A 1 86 ? -17.845 8.340 -5.786 1.00 96.56 86 ASP A CA 1
ATOM 623 C C . ASP A 1 86 ? -18.573 7.114 -6.367 1.00 96.56 86 ASP A C 1
ATOM 625 O O . ASP A 1 86 ? -19.660 7.236 -6.938 1.00 96.56 86 ASP A O 1
ATOM 629 N N . SER A 1 87 ? -17.935 5.936 -6.316 1.00 94.75 87 SER A N 1
ATOM 630 C CA . SER A 1 87 ? -18.435 4.718 -6.972 1.00 94.75 87 SER A CA 1
ATOM 631 C C . SER A 1 87 ? -18.256 3.452 -6.126 1.00 94.75 87 SER A C 1
ATOM 633 O O . SER A 1 87 ? -17.479 2.565 -6.472 1.00 94.75 87 SER A O 1
ATOM 635 N N . ASN A 1 88 ? -19.048 3.303 -5.061 1.00 91.62 88 ASN A N 1
ATOM 636 C CA . ASN A 1 88 ? -19.027 2.123 -4.183 1.00 91.62 88 ASN A CA 1
ATOM 637 C C . ASN A 1 88 ? -18.942 0.773 -4.955 1.00 91.62 88 ASN A C 1
ATOM 639 O O . ASN A 1 88 ? -19.817 0.507 -5.788 1.00 91.62 88 ASN A O 1
ATOM 643 N N . PRO A 1 89 ? -17.950 -0.100 -4.673 1.00 94.25 89 PRO A N 1
ATOM 644 C CA . PRO A 1 89 ? -16.987 -0.026 -3.563 1.00 94.25 89 PRO A CA 1
ATOM 645 C C . PRO A 1 89 ? -15.698 0.770 -3.825 1.00 94.25 89 PRO A C 1
ATOM 647 O O . PRO A 1 89 ? -14.912 0.934 -2.899 1.00 94.25 89 PRO A O 1
ATOM 650 N N . LEU A 1 90 ? -15.478 1.268 -5.042 1.00 96.69 90 LEU A N 1
ATOM 651 C CA . LEU A 1 90 ? -14.250 1.944 -5.460 1.00 96.69 90 LEU A CA 1
ATOM 652 C C . LEU A 1 90 ? -14.388 3.473 -5.417 1.00 96.69 90 LEU A C 1
ATOM 654 O O . LEU A 1 90 ? -15.205 4.070 -6.120 1.00 96.69 90 LEU A O 1
ATOM 658 N N . TYR A 1 91 ? -13.542 4.122 -4.632 1.00 98.12 91 TYR A N 1
ATOM 659 C CA . TYR A 1 91 ? -13.502 5.573 -4.494 1.00 98.12 91 TYR A CA 1
ATOM 660 C C . TYR A 1 91 ? -12.215 6.107 -5.109 1.00 98.12 91 TYR A C 1
ATOM 662 O O . TYR A 1 91 ? -11.138 5.596 -4.821 1.00 98.12 91 TYR A O 1
ATOM 670 N N . GLY A 1 92 ? -12.325 7.122 -5.961 1.00 97.88 92 GLY A N 1
ATOM 671 C CA . GLY A 1 92 ? -11.169 7.791 -6.553 1.00 97.88 92 GLY A CA 1
ATOM 672 C C . GLY A 1 92 ? -10.896 9.116 -5.861 1.00 97.88 92 GLY A C 1
ATOM 673 O O . GLY A 1 92 ? -11.832 9.884 -5.634 1.00 97.88 92 GLY A O 1
ATOM 674 N N . TYR A 1 93 ? -9.633 9.403 -5.563 1.00 98.06 93 TYR A N 1
ATOM 675 C CA . TYR A 1 93 ? -9.189 10.651 -4.942 1.00 98.06 93 TYR A CA 1
ATOM 676 C C . TYR A 1 93 ? -8.119 11.339 -5.790 1.00 98.06 93 TYR A C 1
ATOM 678 O O . TYR A 1 93 ? -7.405 10.676 -6.537 1.00 98.06 93 TYR A O 1
ATOM 686 N N . ASP A 1 94 ? -8.049 12.665 -5.674 1.00 96.75 94 ASP A N 1
ATOM 687 C CA . ASP A 1 94 ? -7.082 13.552 -6.333 1.00 96.75 94 ASP A CA 1
ATOM 688 C C . ASP A 1 94 ? -6.968 13.319 -7.845 1.00 96.75 94 ASP A C 1
ATOM 690 O O . ASP A 1 94 ? -5.967 12.837 -8.352 1.00 96.75 94 ASP A O 1
ATOM 694 N N . ASP A 1 95 ? -8.040 13.607 -8.582 1.00 96.00 95 ASP A N 1
ATOM 695 C CA . ASP A 1 95 ? -8.145 13.357 -10.025 1.00 96.00 95 ASP A CA 1
ATOM 696 C C . ASP A 1 95 ? -7.988 11.867 -10.419 1.00 96.00 95 ASP A C 1
ATOM 698 O O . ASP A 1 95 ? -7.749 11.532 -11.579 1.00 96.00 95 ASP A O 1
ATOM 702 N N . ASN A 1 96 ? -8.280 10.964 -9.472 1.00 95.38 96 ASN A N 1
ATOM 703 C CA . ASN A 1 96 ? -8.112 9.504 -9.546 1.00 95.38 96 ASN A CA 1
ATOM 704 C C . ASN A 1 96 ? -6.658 9.029 -9.488 1.00 95.38 96 ASN A C 1
ATOM 706 O O . ASN A 1 96 ? -6.372 7.895 -9.860 1.00 95.38 96 ASN A O 1
ATOM 710 N N . ASP A 1 97 ? -5.760 9.853 -8.965 1.00 96.38 97 ASP A N 1
ATOM 711 C CA . ASP A 1 97 ? -4.411 9.447 -8.587 1.00 96.38 97 ASP A CA 1
ATOM 712 C C . ASP A 1 97 ? -4.403 8.265 -7.612 1.00 96.38 97 ASP A C 1
ATOM 714 O O . ASP A 1 97 ? -3.521 7.401 -7.679 1.00 96.38 97 ASP A O 1
ATOM 718 N N . PHE A 1 98 ? -5.409 8.215 -6.737 1.00 97.56 98 PHE A N 1
ATOM 719 C CA . PHE A 1 98 ? -5.620 7.133 -5.786 1.00 97.56 98 PHE A CA 1
ATOM 720 C C . PHE A 1 98 ? -6.957 6.448 -6.032 1.00 97.56 98 PHE A C 1
ATOM 722 O O . PHE A 1 98 ? -7.978 7.125 -6.182 1.00 97.56 98 PHE A O 1
ATOM 729 N N . LEU A 1 99 ? -6.968 5.115 -5.993 1.00 97.94 99 LEU A N 1
ATOM 730 C CA . LEU A 1 99 ? -8.191 4.314 -5.965 1.00 97.94 99 LEU A CA 1
ATOM 731 C C . LEU A 1 99 ? -8.242 3.505 -4.669 1.00 97.94 99 LEU A C 1
ATOM 733 O O . LEU A 1 99 ? -7.308 2.778 -4.341 1.00 97.94 99 LEU A O 1
ATOM 737 N N . ILE A 1 100 ? -9.326 3.646 -3.912 1.00 98.00 100 ILE A N 1
ATOM 738 C CA . ILE A 1 100 ? -9.461 3.091 -2.564 1.00 98.00 100 ILE A CA 1
ATOM 739 C C . ILE A 1 100 ? -10.741 2.272 -2.449 1.00 98.00 100 ILE A C 1
ATOM 741 O O . ILE A 1 100 ? -11.809 2.703 -2.890 1.00 98.00 100 ILE A O 1
ATOM 745 N N . VAL A 1 101 ? -10.647 1.119 -1.784 1.00 97.31 101 VAL A N 1
ATOM 746 C CA . VAL A 1 101 ? -11.813 0.407 -1.244 1.00 97.31 101 VAL A CA 1
ATOM 747 C C . VAL A 1 101 ? -11.763 0.470 0.273 1.00 97.31 101 VAL A C 1
ATOM 749 O O . VAL A 1 101 ? -10.752 0.143 0.901 1.00 97.31 101 VAL A O 1
ATOM 752 N N . TYR A 1 102 ? -12.879 0.886 0.864 1.00 96.31 102 TYR A N 1
ATOM 753 C CA . TYR A 1 102 ? -13.033 0.911 2.310 1.00 96.31 102 TYR A CA 1
ATOM 754 C C . TYR A 1 102 ? -13.616 -0.406 2.827 1.00 96.31 102 TYR A C 1
ATOM 756 O O . TYR A 1 102 ? -14.590 -0.923 2.278 1.00 96.31 102 TYR A O 1
ATOM 764 N N . ARG A 1 103 ? -13.065 -0.894 3.936 1.00 93.50 103 ARG A N 1
ATOM 765 C CA . ARG A 1 103 ? -13.587 -1.989 4.757 1.00 93.50 103 ARG A CA 1
ATOM 766 C C . ARG A 1 103 ? -13.691 -1.480 6.192 1.00 93.50 103 ARG A C 1
ATOM 768 O O . ARG A 1 103 ? -12.740 -0.908 6.710 1.00 93.50 103 ARG A O 1
ATOM 775 N N . ASP A 1 104 ? -14.880 -1.579 6.782 1.00 92.31 104 ASP A N 1
ATOM 776 C CA . ASP A 1 104 ? -15.165 -1.111 8.150 1.00 92.31 104 ASP A CA 1
ATOM 777 C C . ASP A 1 104 ? -14.731 0.340 8.427 1.00 92.31 104 ASP A C 1
ATOM 779 O O . ASP A 1 104 ? -14.247 0.697 9.499 1.00 92.31 104 ASP A O 1
ATOM 783 N N . GLY A 1 105 ? -14.899 1.205 7.419 1.00 94.62 105 GLY A N 1
ATOM 784 C CA . GLY A 1 105 ? -14.525 2.620 7.491 1.00 94.62 105 GLY A CA 1
ATOM 785 C C . GLY A 1 105 ? -13.021 2.894 7.381 1.00 94.62 105 GLY A C 1
ATOM 786 O O . GLY A 1 105 ? -12.616 4.050 7.510 1.00 94.62 105 GLY A O 1
ATOM 787 N N . ARG A 1 106 ? -12.201 1.872 7.115 1.00 95.75 106 ARG A N 1
ATOM 788 C CA . ARG A 1 106 ? -10.746 1.955 6.935 1.00 95.75 106 ARG A CA 1
ATOM 789 C C . ARG A 1 106 ? -10.336 1.581 5.518 1.00 95.75 106 ARG A C 1
ATOM 791 O O . ARG A 1 106 ? -11.054 0.855 4.838 1.00 95.75 106 ARG A O 1
ATOM 798 N N . ILE A 1 107 ? -9.203 2.089 5.051 1.00 96.94 107 ILE A N 1
ATOM 799 C CA . ILE A 1 107 ? -8.628 1.709 3.757 1.00 96.94 107 ILE A CA 1
ATOM 800 C C . ILE A 1 107 ? -8.218 0.236 3.840 1.00 96.94 107 ILE A C 1
ATOM 802 O O . ILE A 1 107 ? -7.303 -0.096 4.585 1.00 96.94 107 ILE A O 1
ATOM 806 N N . GLY A 1 108 ? -8.911 -0.637 3.107 1.00 95.69 108 GLY A N 1
ATOM 807 C CA . GLY A 1 108 ? -8.574 -2.064 2.992 1.00 95.69 108 GLY A CA 1
ATOM 808 C C . GLY A 1 108 ? -7.981 -2.433 1.631 1.00 95.69 108 GLY A C 1
ATOM 809 O O . GLY A 1 108 ? -7.487 -3.535 1.455 1.00 95.69 108 GLY A O 1
ATOM 810 N N . HIS A 1 109 ? -8.047 -1.514 0.668 1.00 96.44 109 HIS A N 1
ATOM 811 C CA . HIS A 1 109 ? -7.434 -1.622 -0.652 1.00 96.44 109 HIS A CA 1
ATOM 812 C C . HIS A 1 109 ? -6.958 -0.238 -1.051 1.00 96.44 109 HIS A C 1
ATOM 814 O O . HIS A 1 109 ? -7.718 0.729 -0.933 1.00 96.44 109 HIS A O 1
ATOM 820 N N . PHE A 1 110 ? -5.737 -0.153 -1.557 1.00 97.44 110 PHE A N 1
ATOM 821 C CA . PHE A 1 110 ? -5.129 1.097 -1.979 1.00 97.44 110 PHE A CA 1
ATOM 822 C C . PHE A 1 110 ? -4.412 0.914 -3.313 1.00 97.44 110 PHE A C 1
ATOM 824 O O . PHE A 1 110 ? -3.543 0.059 -3.431 1.00 97.44 110 PHE A O 1
ATOM 831 N N . GLU A 1 111 ? -4.712 1.742 -4.305 1.00 97.19 111 GLU A N 1
ATOM 832 C CA . GLU A 1 111 ? -3.951 1.811 -5.552 1.00 97.19 111 GLU A CA 1
ATOM 833 C C . GLU A 1 111 ? -3.432 3.222 -5.766 1.00 97.19 111 GLU A C 1
ATOM 835 O O . GLU A 1 111 ? -4.167 4.195 -5.584 1.00 97.19 111 GLU A O 1
ATOM 840 N N . ARG A 1 112 ? -2.179 3.321 -6.213 1.00 96.44 112 ARG A N 1
ATOM 841 C CA . ARG A 1 112 ? -1.612 4.550 -6.764 1.00 96.44 112 ARG A CA 1
ATOM 842 C C . ARG A 1 112 ? -1.416 4.370 -8.258 1.00 96.44 112 ARG A C 1
ATOM 844 O O . ARG A 1 112 ? -0.634 3.515 -8.677 1.00 96.44 112 ARG A O 1
ATOM 851 N N . LEU A 1 113 ? -2.076 5.211 -9.042 1.00 93.94 113 LEU A N 1
ATOM 852 C CA . LEU A 1 113 ? -1.855 5.310 -10.481 1.00 93.94 113 LEU A CA 1
ATOM 853 C C . LEU A 1 113 ? -0.743 6.321 -10.762 1.00 93.94 113 LEU A C 1
ATOM 855 O O . LEU A 1 113 ? -0.644 7.331 -10.066 1.00 93.94 113 LE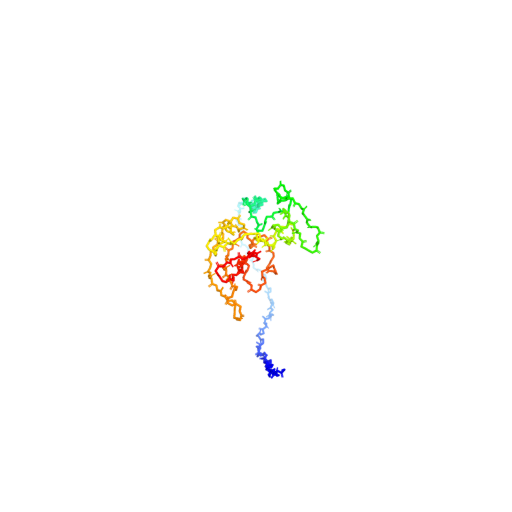U A O 1
ATOM 859 N N . TYR A 1 114 ? 0.089 6.059 -11.769 1.00 88.75 114 TYR A N 1
ATOM 860 C CA . TYR A 1 114 ? 1.117 6.998 -12.210 1.00 88.75 114 TYR A CA 1
ATOM 861 C C . TYR A 1 114 ? 0.759 7.629 -13.554 1.00 88.75 114 TYR A C 1
ATOM 863 O O . TYR A 1 114 ? 0.326 6.952 -14.486 1.00 88.75 114 TYR A O 1
ATOM 871 N N . ASP A 1 115 ? 0.989 8.934 -13.664 1.00 86.25 115 ASP A N 1
ATOM 872 C CA . ASP A 1 115 ? 0.925 9.701 -14.911 1.00 86.25 115 ASP A CA 1
ATOM 873 C C . ASP A 1 115 ? 2.292 9.795 -15.620 1.00 86.25 115 ASP A C 1
ATOM 875 O O . ASP A 1 115 ? 2.373 10.211 -16.779 1.00 86.25 115 ASP A O 1
ATOM 879 N N . GLN A 1 116 ? 3.360 9.376 -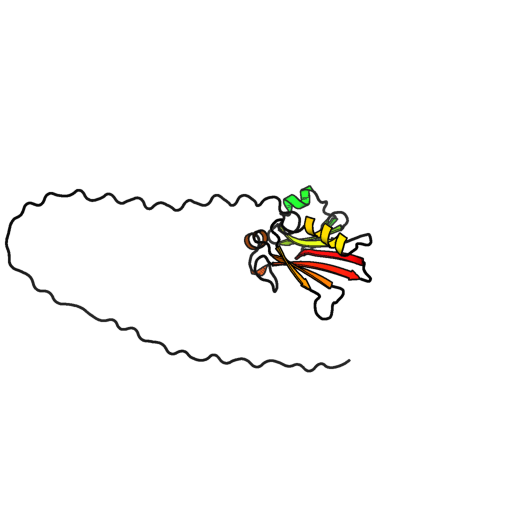14.938 1.00 87.69 116 GLN A N 1
ATOM 880 C CA . GLN A 1 116 ? 4.744 9.375 -15.404 1.00 87.69 116 GLN A CA 1
ATOM 881 C C . GLN A 1 116 ? 5.419 8.012 -15.190 1.00 87.69 116 GLN A C 1
ATOM 883 O O . GLN A 1 116 ? 4.989 7.212 -14.362 1.00 87.69 116 GLN A O 1
ATOM 888 N N . ASP A 1 117 ? 6.524 7.773 -15.896 1.00 90.69 117 ASP A N 1
ATOM 889 C CA . ASP A 1 117 ? 7.301 6.541 -15.756 1.00 90.69 117 ASP A CA 1
ATOM 890 C C . ASP A 1 117 ? 7.970 6.463 -14.370 1.00 90.69 117 ASP A C 1
ATOM 892 O O . ASP A 1 117 ? 8.743 7.349 -13.991 1.00 90.69 117 ASP A O 1
ATOM 896 N N . PHE A 1 118 ? 7.722 5.379 -13.629 1.00 94.06 118 PHE A N 1
ATOM 897 C CA . PHE A 1 118 ? 8.402 5.068 -12.368 1.00 94.06 118 PHE A CA 1
ATOM 898 C C . PHE A 1 118 ? 9.325 3.861 -12.519 1.00 94.06 118 PHE A C 1
ATOM 900 O O . PHE A 1 118 ? 8.961 2.862 -13.134 1.00 94.06 118 PHE A O 1
ATOM 907 N N . SER A 1 119 ? 10.512 3.908 -11.909 1.00 96.31 119 SER A N 1
ATOM 908 C CA . SER A 1 119 ? 11.308 2.691 -11.724 1.00 96.31 119 SER A CA 1
ATOM 909 C C . SER A 1 119 ? 10.730 1.850 -10.582 1.00 96.31 119 SER A C 1
ATOM 911 O O . SER A 1 119 ? 10.109 2.385 -9.662 1.00 96.31 119 SER A O 1
ATOM 913 N N . LEU A 1 120 ? 10.992 0.540 -10.578 1.00 96.44 120 LEU A N 1
ATOM 914 C CA . LEU A 1 120 ? 10.574 -0.335 -9.474 1.00 96.44 120 LEU A CA 1
ATOM 915 C C . LEU A 1 120 ? 11.091 0.139 -8.107 1.00 96.44 120 LEU A C 1
ATOM 917 O O . LEU A 1 120 ? 10.374 0.075 -7.114 1.00 96.44 120 LEU A O 1
ATOM 921 N N . ASN A 1 121 ? 12.330 0.632 -8.042 1.00 96.94 121 ASN A N 1
ATOM 922 C CA . ASN A 1 121 ? 12.907 1.106 -6.783 1.00 96.94 121 ASN A CA 1
ATOM 923 C C . ASN A 1 121 ? 12.221 2.382 -6.281 1.00 96.94 121 ASN A C 1
ATOM 925 O O . ASN A 1 121 ? 11.996 2.510 -5.079 1.00 96.94 121 ASN A O 1
ATOM 929 N N . ASP A 1 122 ? 11.862 3.296 -7.185 1.00 96.75 122 ASP A N 1
ATOM 930 C CA . ASP A 1 122 ? 11.130 4.512 -6.821 1.00 96.75 122 ASP A CA 1
ATOM 931 C C . ASP A 1 122 ? 9.696 4.178 -6.396 1.00 96.75 122 ASP A C 1
ATOM 933 O O . ASP A 1 122 ? 9.211 4.712 -5.399 1.00 96.75 122 ASP A O 1
ATOM 937 N N . ALA A 1 123 ? 9.044 3.240 -7.094 1.00 97.00 123 ALA A N 1
ATOM 938 C CA . ALA A 1 123 ? 7.720 2.749 -6.729 1.00 97.00 123 ALA A CA 1
ATOM 939 C C . ALA A 1 123 ? 7.722 2.091 -5.341 1.00 97.00 123 ALA A C 1
ATOM 941 O O . ALA A 1 123 ? 6.854 2.387 -4.523 1.00 97.00 123 ALA A O 1
ATOM 942 N N . ARG A 1 124 ? 8.739 1.275 -5.029 1.00 97.56 124 ARG A N 1
ATOM 943 C CA . ARG A 1 124 ? 8.949 0.709 -3.687 1.00 97.56 124 ARG A CA 1
ATOM 944 C C . ARG A 1 124 ? 9.140 1.782 -2.629 1.00 97.56 124 ARG A C 1
ATOM 946 O O . ARG A 1 124 ? 8.484 1.738 -1.598 1.00 97.56 124 ARG A O 1
ATOM 953 N N . ALA A 1 125 ? 10.010 2.759 -2.873 1.00 96.62 125 ALA A N 1
ATOM 954 C CA . ALA A 1 125 ? 10.240 3.847 -1.924 1.00 96.62 125 ALA A CA 1
ATOM 955 C C . ALA A 1 125 ? 8.968 4.673 -1.668 1.00 96.62 125 ALA A C 1
ATOM 957 O O . ALA A 1 125 ? 8.733 5.119 -0.546 1.00 96.62 125 ALA A O 1
ATOM 958 N N . LEU A 1 126 ? 8.140 4.864 -2.697 1.00 95.56 126 LEU A N 1
ATOM 959 C CA . LEU A 1 126 ? 6.864 5.556 -2.575 1.00 95.56 126 LEU A CA 1
ATOM 960 C C . LEU A 1 126 ? 5.821 4.716 -1.828 1.00 95.56 126 LEU A C 1
ATOM 962 O O . LEU A 1 126 ? 5.160 5.248 -0.942 1.00 95.56 126 LEU A O 1
ATOM 966 N N . SER A 1 127 ? 5.700 3.419 -2.122 1.00 96.88 127 SER A N 1
ATOM 967 C CA . SER A 1 127 ? 4.709 2.557 -1.466 1.00 96.88 127 SER A CA 1
ATOM 968 C C . SER A 1 127 ? 4.942 2.436 0.042 1.00 96.88 127 SER A C 1
ATOM 970 O O . SER A 1 127 ? 3.976 2.333 0.789 1.00 96.88 127 SER A O 1
ATOM 972 N N . GLN A 1 128 ? 6.193 2.544 0.514 1.00 96.12 128 GLN A N 1
ATOM 973 C CA . GLN A 1 128 ? 6.506 2.564 1.952 1.00 96.12 128 GLN A CA 1
ATOM 974 C C . GLN A 1 128 ? 5.816 3.705 2.723 1.00 96.12 128 GLN A C 1
ATOM 976 O O . GLN A 1 128 ? 5.704 3.634 3.940 1.00 96.12 128 GLN A O 1
ATOM 981 N N . GLN A 1 129 ? 5.357 4.760 2.043 1.00 95.56 129 GLN A N 1
ATOM 982 C CA . GLN A 1 129 ? 4.633 5.870 2.675 1.00 95.56 129 GLN A CA 1
ATOM 983 C C . GLN A 1 129 ? 3.168 5.530 2.988 1.00 95.56 129 GLN A C 1
ATOM 985 O O . GLN A 1 129 ? 2.520 6.279 3.717 1.00 95.56 129 GLN A O 1
ATOM 990 N N . TYR A 1 130 ? 2.659 4.426 2.433 1.00 96.44 130 TYR A N 1
ATOM 991 C CA . TYR A 1 130 ? 1.252 4.020 2.488 1.00 96.44 130 TYR A CA 1
ATOM 992 C C . TYR A 1 130 ? 1.039 2.639 3.120 1.00 96.44 130 TYR A C 1
ATOM 994 O O . TYR A 1 130 ? -0.077 2.116 3.085 1.00 96.44 130 TYR A O 1
ATOM 1002 N N . ILE A 1 131 ? 2.100 2.033 3.661 1.00 95.25 131 ILE A N 1
ATOM 1003 C CA . ILE A 1 131 ? 2.009 0.807 4.456 1.00 95.25 131 ILE A CA 1
ATOM 1004 C C . ILE A 1 131 ? 2.200 1.139 5.944 1.00 95.25 131 ILE A C 1
ATOM 1006 O O . ILE A 1 131 ? 2.837 2.146 6.270 1.00 95.25 131 ILE A O 1
ATOM 1010 N N . PRO A 1 132 ? 1.701 0.292 6.858 1.00 94.44 132 PRO A N 1
ATOM 1011 C CA . PRO A 1 132 ? 1.914 0.460 8.292 1.00 94.44 132 PRO A CA 1
ATOM 1012 C C . PRO A 1 132 ? 3.392 0.570 8.678 1.00 94.44 132 PRO A C 1
ATOM 1014 O O . PRO A 1 132 ? 4.253 -0.106 8.114 1.00 94.44 132 PRO A O 1
ATOM 1017 N N . THR A 1 133 ? 3.697 1.377 9.690 1.00 92.75 133 THR A N 1
ATOM 1018 C CA . THR A 1 133 ? 5.076 1.602 10.160 1.00 92.75 133 THR A CA 1
ATOM 1019 C C . THR A 1 133 ? 5.696 0.389 10.853 1.00 92.75 133 THR A C 1
ATOM 1021 O O . THR A 1 133 ? 6.921 0.300 10.934 1.00 92.75 133 THR A O 1
ATOM 1024 N N . ASP A 1 134 ? 4.874 -0.544 11.333 1.00 94.38 134 ASP A N 1
ATOM 1025 C CA . ASP A 1 134 ? 5.288 -1.814 11.932 1.00 94.38 134 ASP A CA 1
ATOM 1026 C C . ASP A 1 134 ? 5.448 -2.943 10.899 1.00 94.38 134 ASP A C 1
ATOM 1028 O O . ASP A 1 134 ? 5.666 -4.090 11.279 1.00 94.38 134 ASP A O 1
ATOM 1032 N N . SER A 1 135 ? 5.341 -2.634 9.603 1.00 96.00 135 SER A N 1
ATOM 1033 C CA . SER A 1 135 ? 5.419 -3.640 8.547 1.00 96.00 135 SER A CA 1
ATOM 1034 C C . SER A 1 135 ? 6.794 -4.307 8.483 1.00 96.00 135 SER A C 1
ATOM 1036 O O . SER A 1 135 ? 7.826 -3.653 8.315 1.00 96.00 135 SER A O 1
ATOM 1038 N N . GLU A 1 136 ? 6.798 -5.634 8.513 1.00 97.56 136 GLU A N 1
ATOM 1039 C CA . GLU A 1 136 ? 7.968 -6.476 8.298 1.00 97.56 136 GLU A CA 1
ATOM 1040 C C . GLU A 1 136 ? 7.920 -7.083 6.895 1.00 97.56 136 GLU A C 1
ATOM 1042 O O 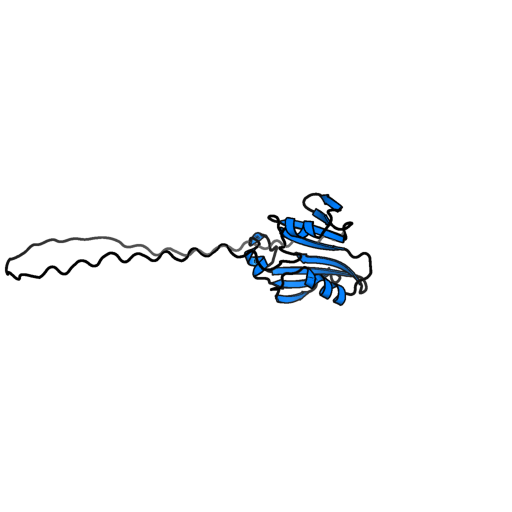. GLU A 1 136 ? 6.964 -7.765 6.533 1.00 97.56 136 GLU A O 1
ATOM 1047 N N . PHE A 1 137 ? 8.959 -6.847 6.092 1.00 98.31 137 PHE A N 1
ATOM 1048 C CA . PHE A 1 137 ? 9.099 -7.480 4.780 1.00 98.31 137 PHE A CA 1
ATOM 1049 C C . PHE A 1 137 ? 9.417 -8.972 4.930 1.00 98.31 137 PHE A C 1
ATOM 1051 O O . PHE A 1 137 ? 10.364 -9.336 5.632 1.00 98.31 137 PHE A O 1
ATOM 1058 N N . LEU A 1 138 ? 8.669 -9.819 4.225 1.00 98.06 138 LEU A N 1
ATOM 1059 C CA . LEU A 1 138 ? 8.836 -11.270 4.246 1.00 98.06 138 LEU A CA 1
ATOM 1060 C C . LEU A 1 138 ? 9.554 -11.771 2.993 1.00 98.06 138 LEU A C 1
ATOM 1062 O O . LEU A 1 138 ? 10.599 -12.416 3.097 1.00 98.06 138 LEU A O 1
ATOM 1066 N N . GLU A 1 139 ? 9.020 -11.472 1.808 1.00 98.00 139 GLU A N 1
ATOM 1067 C CA . GLU A 1 139 ? 9.597 -11.931 0.545 1.00 98.00 139 GLU A CA 1
ATOM 1068 C C . GLU A 1 139 ? 9.139 -11.118 -0.669 1.00 98.00 139 GLU A C 1
ATOM 1070 O O . GLU A 1 139 ? 8.139 -10.408 -0.625 1.00 98.00 139 GLU A O 1
ATOM 1075 N N . THR A 1 140 ? 9.870 -11.270 -1.776 1.00 98.44 140 THR A N 1
ATOM 1076 C CA . THR A 1 140 ? 9.445 -10.822 -3.107 1.00 98.44 140 THR A CA 1
ATOM 1077 C C . THR A 1 140 ? 9.230 -12.045 -3.987 1.00 98.44 140 THR A C 1
ATOM 1079 O O . THR A 1 140 ? 10.117 -12.900 -4.077 1.00 98.44 140 THR A O 1
ATOM 1082 N N . TYR A 1 141 ? 8.117 -12.095 -4.713 1.00 97.56 141 TYR A N 1
ATOM 1083 C CA . TYR A 1 141 ? 7.851 -13.132 -5.704 1.00 97.56 141 TYR A CA 1
ATOM 1084 C C . TYR A 1 141 ? 7.107 -12.583 -6.928 1.00 97.56 141 TYR A C 1
ATOM 1086 O O . TYR A 1 141 ? 6.629 -11.453 -6.936 1.00 97.56 141 TYR A O 1
ATOM 1094 N N . SER A 1 142 ? 7.011 -13.407 -7.973 1.00 97.44 142 SER A N 1
ATOM 1095 C CA . SER A 1 142 ? 6.143 -13.158 -9.126 1.00 97.44 142 SER A CA 1
ATOM 1096 C C . SER A 1 142 ? 5.216 -14.355 -9.325 1.00 97.44 142 SER A C 1
ATOM 1098 O O . SER A 1 142 ? 5.706 -15.493 -9.365 1.00 97.44 142 SER A O 1
ATOM 1100 N N . PRO A 1 143 ? 3.894 -14.149 -9.448 1.00 95.44 143 PRO A N 1
ATOM 1101 C CA . PRO A 1 143 ? 2.953 -15.234 -9.674 1.00 95.44 143 PRO A CA 1
ATOM 1102 C C . PRO A 1 143 ? 3.270 -16.026 -10.957 1.00 95.44 143 PRO A C 1
ATOM 1104 O O . PRO A 1 143 ? 3.638 -15.446 -11.985 1.00 95.44 143 PRO A O 1
ATOM 1107 N N . PRO A 1 144 ? 3.097 -17.362 -10.957 1.00 95.75 144 PRO A N 1
ATOM 1108 C CA . PRO A 1 144 ? 3.286 -18.168 -12.156 1.00 95.75 144 PRO A CA 1
ATOM 1109 C C . PRO A 1 144 ? 2.404 -17.688 -13.315 1.00 95.75 144 PRO A C 1
ATOM 1111 O O . PRO A 1 144 ? 1.182 -17.650 -13.207 1.00 95.75 144 PRO A O 1
ATOM 1114 N N . GLY A 1 145 ? 3.030 -17.370 -14.449 1.00 96.75 145 GLY A N 1
ATOM 1115 C CA . GLY A 1 145 ? 2.334 -16.880 -15.644 1.00 96.75 145 GLY A CA 1
ATOM 1116 C C . GLY A 1 145 ? 2.180 -15.360 -15.730 1.00 96.75 145 GLY A C 1
ATOM 1117 O O . GLY A 1 145 ? 1.727 -14.901 -16.773 1.00 96.75 145 GLY A O 1
ATOM 1118 N N . PHE A 1 146 ? 2.611 -14.617 -14.705 1.00 96.56 146 PHE A N 1
ATOM 1119 C CA . PHE A 1 146 ? 2.566 -13.151 -14.647 1.00 96.56 146 PHE A CA 1
ATOM 1120 C C . PHE A 1 146 ? 3.920 -12.575 -14.187 1.00 96.56 146 PHE A C 1
ATOM 1122 O O . PHE A 1 146 ? 4.017 -12.026 -13.088 1.00 96.56 146 PHE A O 1
ATOM 1129 N N . PRO A 1 147 ? 5.007 -12.755 -14.964 1.00 95.00 147 PRO A N 1
ATOM 1130 C CA . PRO A 1 147 ? 6.335 -12.250 -14.599 1.00 95.00 147 PRO A CA 1
ATOM 1131 C C . PRO A 1 147 ? 6.416 -10.717 -14.473 1.00 95.00 147 PRO A C 1
ATOM 1133 O O . PRO A 1 147 ? 7.331 -10.226 -13.826 1.00 95.00 147 PRO A O 1
ATOM 1136 N N . GLU A 1 148 ? 5.484 -9.983 -15.080 1.00 95.12 148 GLU A N 1
ATOM 1137 C CA . GLU A 1 148 ? 5.319 -8.526 -14.983 1.00 95.12 148 GLU A CA 1
ATOM 1138 C C . GLU A 1 148 ? 4.758 -8.058 -13.630 1.00 95.12 148 GLU A C 1
ATOM 1140 O O . GLU A 1 148 ? 4.829 -6.874 -13.298 1.00 95.12 148 GLU A O 1
ATOM 1145 N N . LEU A 1 149 ? 4.176 -8.978 -12.851 1.00 96.81 149 LEU A N 1
ATOM 1146 C CA . LEU A 1 149 ? 3.703 -8.696 -11.502 1.00 96.81 149 LEU A CA 1
ATOM 1147 C C . LEU A 1 149 ? 4.815 -9.018 -10.516 1.00 96.81 149 LEU A C 1
ATOM 1149 O O . LEU A 1 149 ? 5.195 -10.176 -10.319 1.00 96.81 149 LEU A O 1
ATOM 1153 N N . ILE A 1 150 ? 5.323 -7.973 -9.879 1.00 97.94 150 ILE A N 1
ATOM 1154 C CA . ILE A 1 150 ? 6.281 -8.091 -8.787 1.00 97.94 150 ILE A CA 1
ATOM 1155 C C . ILE A 1 150 ? 5.497 -7.879 -7.504 1.00 97.94 150 ILE A C 1
ATOM 1157 O O . ILE A 1 150 ? 4.857 -6.845 -7.339 1.00 97.94 150 ILE A O 1
ATOM 1161 N N . VAL A 1 151 ? 5.523 -8.864 -6.616 1.00 98.12 151 VAL A N 1
ATOM 1162 C CA . VAL A 1 151 ? 4.769 -8.847 -5.366 1.00 98.12 151 VAL A CA 1
ATOM 1163 C C . VAL A 1 151 ? 5.745 -8.847 -4.206 1.00 98.12 151 VAL A C 1
ATOM 1165 O O . VAL A 1 151 ? 6.546 -9.771 -4.083 1.00 98.12 151 VAL A O 1
ATOM 1168 N N . ASP A 1 152 ? 5.661 -7.830 -3.357 1.00 98.44 152 ASP A N 1
ATOM 1169 C CA . ASP A 1 152 ? 6.349 -7.788 -2.072 1.00 98.44 152 ASP A CA 1
ATOM 1170 C C . ASP A 1 152 ? 5.344 -8.148 -0.969 1.00 98.44 152 ASP A C 1
ATOM 1172 O O . ASP A 1 152 ? 4.317 -7.488 -0.818 1.00 98.44 152 ASP A O 1
ATOM 1176 N N . LEU A 1 153 ? 5.622 -9.215 -0.220 1.00 97.88 153 LEU A N 1
ATOM 1177 C CA . LEU A 1 153 ? 4.811 -9.688 0.899 1.00 97.88 153 LEU A CA 1
ATOM 1178 C C . LEU A 1 153 ? 5.324 -9.093 2.210 1.00 97.88 153 LEU A C 1
ATOM 1180 O O . LEU A 1 153 ? 6.522 -9.155 2.503 1.00 97.88 153 LEU A O 1
ATOM 1184 N N . TYR A 1 154 ? 4.402 -8.580 3.017 1.00 97.81 154 TYR A N 1
ATOM 1185 C CA . TYR A 1 154 ? 4.667 -7.981 4.318 1.00 97.81 154 TYR A CA 1
ATOM 1186 C C . TYR A 1 154 ? 3.776 -8.587 5.403 1.00 97.81 154 TYR A C 1
ATOM 1188 O O . TYR A 1 154 ? 2.778 -9.249 5.115 1.00 97.81 154 TYR A O 1
ATOM 1196 N N . LYS A 1 155 ? 4.125 -8.325 6.664 1.00 97.31 155 LYS A N 1
ATOM 1197 C CA . LYS A 1 155 ? 3.287 -8.591 7.836 1.00 97.31 155 LYS A CA 1
ATOM 1198 C C . LYS A 1 155 ? 3.241 -7.377 8.760 1.00 97.31 155 LYS A C 1
ATOM 1200 O O . LYS A 1 155 ? 4.270 -6.747 8.968 1.00 97.31 155 LYS A O 1
ATOM 1205 N N . SER A 1 156 ? 2.077 -7.075 9.327 1.00 95.94 156 SER A N 1
ATOM 1206 C CA . SER A 1 156 ? 1.863 -5.995 10.298 1.00 95.94 156 SER A CA 1
ATOM 1207 C C . SER A 1 156 ? 0.934 -6.475 11.415 1.00 95.94 156 SER A C 1
ATOM 1209 O O . SER A 1 156 ? -0.158 -6.979 11.146 1.00 95.94 156 SER A O 1
ATOM 1211 N N . GLN A 1 157 ? 1.359 -6.301 12.671 1.00 94.88 157 GLN A N 1
ATOM 1212 C CA . GLN A 1 157 ? 0.519 -6.591 13.838 1.00 94.88 157 GLN A CA 1
ATOM 1213 C C . GLN A 1 157 ? -0.625 -5.580 13.929 1.00 94.88 157 GLN A C 1
ATOM 1215 O O . GLN A 1 157 ? -1.740 -5.923 14.303 1.00 94.88 157 GLN A O 1
ATOM 1220 N N . LEU A 1 158 ? -0.360 -4.331 13.547 1.00 93.00 158 LEU A N 1
ATOM 1221 C CA . LEU A 1 158 ? -1.374 -3.292 13.492 1.00 93.00 158 LEU A CA 1
ATOM 1222 C C . LEU A 1 158 ? -2.536 -3.691 12.575 1.00 93.00 158 LEU A C 1
ATOM 1224 O O . LEU A 1 158 ? -3.689 -3.516 12.954 1.00 93.00 158 LEU A O 1
ATOM 1228 N N . LEU A 1 159 ? -2.264 -4.232 11.384 1.00 94.00 159 LEU A N 1
ATOM 1229 C CA . LEU A 1 159 ? -3.337 -4.682 10.491 1.00 94.00 159 LEU A CA 1
ATOM 1230 C C . LEU A 1 159 ? -4.065 -5.913 11.028 1.00 94.00 159 LEU A C 1
ATOM 1232 O O . LEU A 1 159 ? -5.282 -5.981 10.880 1.00 94.00 159 LEU A O 1
ATOM 1236 N N . GLU A 1 160 ? -3.347 -6.843 11.664 1.00 94.25 160 GLU A N 1
ATOM 1237 C CA . GLU A 1 160 ? -3.942 -7.999 12.352 1.00 94.25 160 GLU A CA 1
ATOM 1238 C C . GLU A 1 160 ? -4.952 -7.558 13.422 1.00 94.25 160 GLU A C 1
ATOM 1240 O O . GLU A 1 160 ? -6.040 -8.115 13.517 1.00 94.25 160 GLU A O 1
ATOM 1245 N N . ASP A 1 161 ? -4.635 -6.510 14.184 1.00 93.19 161 ASP A N 1
ATOM 1246 C CA . ASP A 1 161 ? -5.521 -5.986 15.225 1.00 93.19 161 ASP A CA 1
ATOM 1247 C C . ASP A 1 161 ? -6.708 -5.179 14.654 1.00 93.19 161 ASP A C 1
ATOM 1249 O O . ASP A 1 161 ? -7.725 -4.993 15.333 1.00 93.19 161 ASP A O 1
ATOM 1253 N N . LEU A 1 162 ? -6.575 -4.648 13.432 1.00 92.62 162 LEU A N 1
ATOM 1254 C CA . LEU A 1 162 ? -7.563 -3.764 12.801 1.00 92.62 162 LEU A CA 1
ATOM 1255 C C . LEU A 1 162 ? -8.597 -4.494 11.941 1.00 92.62 162 LEU A C 1
ATOM 1257 O O . LEU A 1 162 ? -9.712 -3.985 11.804 1.00 92.62 162 LEU A O 1
ATOM 1261 N N . PHE A 1 163 ? -8.236 -5.626 11.342 1.00 91.94 163 PHE A N 1
ATOM 1262 C CA . PHE A 1 163 ? -9.081 -6.354 10.401 1.00 91.94 163 PHE A CA 1
ATOM 1263 C C . PHE A 1 163 ? -9.365 -7.777 10.886 1.00 91.94 163 PHE A C 1
ATOM 1265 O O . PHE A 1 163 ? -8.520 -8.419 11.498 1.00 91.94 163 PHE A O 1
ATOM 1272 N N . GLU A 1 164 ? -10.566 -8.281 10.597 1.00 89.69 164 GLU A N 1
ATOM 1273 C CA . GLU A 1 164 ? -10.924 -9.674 10.887 1.00 89.69 164 GLU A CA 1
ATOM 1274 C C . GLU A 1 164 ? -10.114 -10.653 10.012 1.00 89.69 164 GLU A C 1
ATOM 1276 O O . GLU A 1 164 ? -9.662 -10.299 8.924 1.00 89.69 164 GLU A O 1
ATOM 1281 N N . ASP A 1 165 ? -9.952 -11.905 10.456 1.00 81.69 165 ASP A N 1
ATOM 1282 C CA . ASP A 1 165 ? -9.137 -12.919 9.760 1.00 81.69 165 ASP A CA 1
ATOM 1283 C C . ASP A 1 165 ? -9.544 -13.139 8.289 1.00 81.69 165 ASP A C 1
ATOM 1285 O O . ASP A 1 165 ? -8.709 -13.474 7.450 1.00 81.69 165 ASP A O 1
ATOM 1289 N N . ASP A 1 166 ? -10.826 -12.957 7.949 1.00 82.62 166 ASP A N 1
ATOM 1290 C CA . ASP A 1 166 ? -11.340 -13.127 6.585 1.00 82.62 166 ASP A CA 1
ATOM 1291 C C . ASP A 1 166 ? -10.977 -11.966 5.642 1.00 82.62 166 ASP A C 1
ATOM 1293 O O . ASP A 1 166 ? -11.229 -12.030 4.432 1.00 82.62 166 ASP A O 1
ATOM 1297 N N . ALA A 1 167 ? -10.348 -10.917 6.175 1.00 80.00 167 ALA A N 1
ATOM 1298 C CA . ALA A 1 167 ? -9.861 -9.798 5.401 1.00 80.00 167 ALA A CA 1
ATOM 1299 C C . ALA A 1 167 ? -8.650 -10.158 4.532 1.00 80.00 167 ALA A C 1
ATOM 1301 O O . ALA A 1 167 ? -8.484 -9.551 3.470 1.00 80.00 167 ALA A O 1
ATOM 1302 N N . PHE A 1 168 ? -7.863 -11.147 4.963 1.00 82.88 168 PHE A N 1
ATOM 1303 C CA . PHE A 1 168 ? -6.569 -11.533 4.405 1.00 82.88 168 PHE A CA 1
ATOM 1304 C C . PHE A 1 168 ? -6.722 -12.738 3.469 1.00 82.88 168 PHE A C 1
ATOM 1306 O O . PHE A 1 168 ? -6.581 -13.900 3.854 1.00 82.88 168 PHE A O 1
ATOM 1313 N N . ILE A 1 169 ? -7.073 -12.471 2.211 1.00 79.06 169 ILE A N 1
ATOM 1314 C CA . ILE A 1 169 ? -7.347 -13.522 1.223 1.00 79.06 169 ILE A CA 1
ATOM 1315 C C . ILE A 1 169 ? -6.061 -14.304 0.930 1.00 79.06 169 ILE A C 1
ATOM 1317 O O . ILE A 1 169 ? -5.096 -13.742 0.428 1.00 79.06 169 ILE A O 1
ATOM 1321 N N . GLU A 1 170 ? -6.077 -15.612 1.209 1.00 84.31 170 GLU A N 1
ATOM 1322 C CA . GLU A 1 170 ? -4.948 -16.535 0.983 1.00 84.31 170 GLU A CA 1
ATOM 1323 C C . GLU A 1 170 ? -3.668 -16.221 1.796 1.00 84.31 170 GLU A C 1
ATOM 1325 O O . GLU A 1 170 ? -2.640 -16.862 1.574 1.00 84.31 170 GLU A O 1
ATOM 1330 N N . GLY A 1 171 ? -3.741 -15.305 2.771 1.00 89.00 171 GLY A N 1
ATOM 1331 C CA . GLY A 1 171 ? -2.651 -14.941 3.683 1.00 89.00 171 GLY A CA 1
ATOM 1332 C C . GLY A 1 171 ? -2.916 -15.340 5.139 1.00 89.00 171 GLY A C 1
ATOM 1333 O O . GLY A 1 171 ? -4.007 -15.782 5.499 1.00 89.00 171 GLY A O 1
ATOM 1334 N N . GLU A 1 172 ? -1.902 -15.195 5.992 1.00 94.69 172 GLU A N 1
ATOM 1335 C CA . GLU A 1 172 ? -2.098 -15.223 7.450 1.00 94.69 172 GLU A CA 1
ATOM 1336 C C . GLU A 1 172 ? -2.638 -13.870 7.951 1.00 94.69 172 GLU A C 1
ATOM 1338 O O . GLU A 1 172 ? -2.386 -12.849 7.308 1.00 94.69 172 GLU A O 1
ATOM 1343 N N . PRO A 1 173 ? -3.315 -13.817 9.115 1.00 95.19 173 PRO A N 1
ATOM 1344 C CA . PRO A 1 173 ? -3.703 -12.550 9.728 1.00 95.19 173 PRO A CA 1
ATOM 1345 C C . PRO A 1 173 ? -2.538 -11.551 9.808 1.00 95.19 173 PRO A C 1
ATOM 1347 O O . PRO A 1 173 ? -1.405 -11.908 10.158 1.00 95.19 173 PRO A O 1
ATOM 1350 N N . GLY A 1 174 ? -2.815 -10.308 9.409 1.00 94.44 174 GLY A N 1
ATOM 1351 C CA . GLY A 1 174 ? -1.833 -9.225 9.333 1.00 94.44 174 GLY A CA 1
ATOM 1352 C C . GLY A 1 174 ? -0.903 -9.262 8.118 1.00 94.44 174 GLY A C 1
ATOM 1353 O O . GLY A 1 174 ? -0.097 -8.342 7.963 1.00 94.44 174 GLY A O 1
ATOM 1354 N N . GLN A 1 175 ? -0.967 -10.287 7.260 1.00 97.06 175 GLN A N 1
ATOM 1355 C CA . GLN A 1 175 ? -0.204 -10.303 6.011 1.00 97.06 175 GLN A CA 1
ATOM 1356 C C . GLN A 1 175 ? -0.899 -9.494 4.928 1.00 97.06 175 GLN A C 1
ATOM 1358 O O . GLN A 1 175 ? -2.090 -9.640 4.701 1.00 97.06 175 GLN A O 1
ATOM 1363 N N . PHE A 1 176 ? -0.127 -8.697 4.208 1.00 96.62 176 PHE A N 1
ATOM 1364 C CA . PHE A 1 176 ? -0.615 -7.911 3.085 1.00 96.62 176 PHE A CA 1
ATOM 1365 C C . PHE A 1 176 ? 0.467 -7.869 2.008 1.00 96.62 176 PHE A C 1
ATOM 1367 O O . PHE A 1 176 ? 1.646 -8.133 2.275 1.00 96.62 176 PHE A O 1
ATOM 1374 N N . ILE A 1 177 ? 0.080 -7.552 0.782 1.00 97.50 177 ILE A N 1
ATOM 1375 C CA . ILE A 1 177 ? 0.990 -7.508 -0.358 1.00 97.50 177 ILE A CA 1
ATOM 1376 C C . ILE A 1 177 ? 1.020 -6.127 -0.995 1.00 97.50 177 ILE A C 1
ATOM 1378 O O . ILE A 1 177 ? 0.022 -5.412 -1.034 1.00 97.50 177 ILE A O 1
ATOM 1382 N N . VAL A 1 178 ? 2.177 -5.781 -1.555 1.00 98.19 178 VAL A N 1
ATOM 1383 C CA . VAL A 1 178 ? 2.319 -4.680 -2.504 1.00 98.19 178 VAL A CA 1
ATOM 1384 C C . VAL A 1 178 ? 2.603 -5.266 -3.879 1.00 98.19 178 VAL A C 1
ATOM 1386 O O . VAL A 1 178 ? 3.612 -5.941 -4.076 1.00 98.19 178 VAL A O 1
ATOM 1389 N N . ILE A 1 179 ? 1.711 -5.020 -4.831 1.00 98.00 179 ILE A N 1
ATOM 1390 C CA . ILE A 1 179 ? 1.820 -5.485 -6.213 1.00 98.00 179 ILE A CA 1
ATOM 1391 C C . ILE A 1 179 ? 2.291 -4.320 -7.073 1.00 98.00 179 ILE A C 1
ATOM 1393 O O . ILE A 1 179 ? 1.644 -3.277 -7.102 1.00 98.00 179 ILE A O 1
ATOM 1397 N N . TYR A 1 180 ? 3.372 -4.510 -7.818 1.00 98.00 180 TYR A N 1
ATOM 1398 C CA . TYR A 1 180 ? 3.865 -3.572 -8.819 1.00 98.00 180 TYR A CA 1
ATOM 1399 C C . TYR A 1 180 ? 3.603 -4.139 -10.214 1.00 98.00 180 TYR A C 1
ATOM 1401 O O . TYR A 1 180 ? 3.991 -5.271 -10.509 1.00 98.00 180 TYR A O 1
ATOM 1409 N N . PHE A 1 181 ? 2.971 -3.341 -11.076 1.00 95.62 181 PHE A N 1
ATOM 1410 C CA . PHE A 1 181 ? 2.745 -3.689 -12.481 1.00 95.62 181 PHE A CA 1
ATOM 1411 C C . PHE A 1 181 ? 3.874 -3.117 -13.338 1.00 95.62 181 PHE A C 1
ATOM 1413 O O . PHE A 1 181 ? 3.827 -1.941 -13.722 1.00 95.62 181 PHE A O 1
ATOM 1420 N N . GLU A 1 182 ? 4.886 -3.943 -13.610 1.00 95.38 182 GLU A N 1
ATOM 1421 C CA . GLU A 1 182 ? 6.120 -3.555 -14.293 1.00 95.38 182 GLU A CA 1
ATOM 1422 C C . GLU A 1 182 ? 6.147 -4.037 -15.749 1.00 95.38 182 GLU A C 1
ATOM 1424 O O . GLU A 1 182 ? 6.089 -5.229 -16.031 1.00 95.38 182 GLU A O 1
ATOM 1429 N N . TYR A 1 183 ? 6.275 -3.098 -16.685 1.00 93.69 183 TYR A N 1
ATOM 1430 C CA . TYR A 1 183 ? 6.442 -3.374 -18.109 1.00 93.69 183 TYR A CA 1
ATOM 1431 C C . TYR A 1 183 ? 7.676 -2.643 -18.632 1.00 93.69 183 TYR A C 1
ATOM 1433 O O . TYR A 1 183 ? 7.782 -1.425 -18.512 1.00 93.69 183 TYR A O 1
ATOM 1441 N N . ASP A 1 184 ? 8.604 -3.388 -19.238 1.00 93.38 184 ASP A N 1
ATOM 1442 C CA . ASP A 1 184 ? 9.828 -2.853 -19.851 1.00 93.38 184 ASP A CA 1
ATOM 1443 C C . ASP A 1 184 ? 10.661 -1.943 -18.913 1.00 93.38 184 ASP A C 1
ATOM 1445 O O . ASP A 1 184 ? 11.279 -0.968 -19.343 1.00 93.38 184 ASP A O 1
ATOM 1449 N N . GLY A 1 185 ? 10.713 -2.270 -17.619 1.00 93.25 185 GLY A N 1
ATOM 1450 C CA . GLY A 1 185 ? 11.433 -1.528 -16.581 1.00 93.25 185 GLY A CA 1
ATOM 1451 C C . GLY A 1 185 ? 10.639 -0.391 -15.937 1.00 93.25 185 GLY A C 1
ATOM 1452 O O . GLY A 1 185 ? 11.187 0.303 -15.075 1.00 93.25 185 GLY A O 1
ATOM 1453 N N . VAL A 1 186 ? 9.382 -0.189 -16.343 1.00 95.62 186 VAL A N 1
ATOM 1454 C CA . VAL A 1 186 ? 8.518 0.901 -15.881 1.00 95.62 186 VAL A CA 1
ATOM 1455 C C . VAL A 1 186 ? 7.343 0.349 -15.087 1.00 95.62 186 VAL A C 1
ATOM 1457 O O . VAL A 1 186 ? 6.592 -0.497 -15.566 1.00 95.62 186 VAL A O 1
ATOM 1460 N N . VAL A 1 187 ? 7.150 0.867 -13.879 1.00 96.75 187 VAL A N 1
ATOM 1461 C CA . VAL A 1 187 ? 5.970 0.602 -13.060 1.00 96.75 187 VAL A CA 1
ATOM 1462 C C . VAL A 1 187 ? 4.887 1.615 -13.410 1.00 96.75 187 VAL A C 1
ATOM 1464 O O . VAL A 1 187 ? 5.119 2.819 -13.353 1.00 96.75 187 VAL A O 1
ATOM 1467 N N . SER A 1 188 ? 3.705 1.118 -13.768 1.00 93.81 188 SER A N 1
ATOM 1468 C CA . SER A 1 188 ? 2.541 1.945 -14.141 1.00 93.81 188 SER A CA 1
ATOM 1469 C C . SER A 1 188 ? 1.595 2.236 -12.972 1.00 93.81 188 SER A C 1
ATOM 1471 O O . SER A 1 188 ? 0.885 3.241 -12.974 1.00 93.81 188 SER A O 1
ATOM 1473 N N . MET A 1 189 ? 1.604 1.365 -11.965 1.00 95.69 189 MET A N 1
ATOM 1474 C CA . MET A 1 189 ? 0.855 1.503 -10.721 1.00 95.69 189 MET A CA 1
ATOM 1475 C C . MET A 1 189 ? 1.429 0.566 -9.657 1.00 95.69 189 MET A C 1
ATOM 1477 O O . MET A 1 189 ? 2.102 -0.420 -9.990 1.00 95.69 189 MET A O 1
ATOM 1481 N N . PHE A 1 190 ? 1.092 0.828 -8.395 1.00 97.50 190 PHE A N 1
ATOM 1482 C CA . PHE A 1 190 ? 1.125 -0.209 -7.368 1.00 97.50 190 PHE A CA 1
ATOM 1483 C C . PHE A 1 190 ? -0.209 -0.323 -6.641 1.00 97.50 190 PHE A C 1
ATOM 1485 O O . PHE A 1 190 ? -0.952 0.652 -6.516 1.00 97.50 190 PHE A O 1
ATOM 1492 N N . THR A 1 191 ? -0.454 -1.518 -6.118 1.00 97.50 191 THR A N 1
ATOM 1493 C CA . THR A 1 191 ? -1.626 -1.870 -5.317 1.00 97.50 191 THR A CA 1
ATOM 1494 C C . THR A 1 191 ? -1.164 -2.413 -3.969 1.00 97.50 191 THR A C 1
ATOM 1496 O O . THR A 1 191 ? -0.227 -3.203 -3.936 1.00 97.50 191 THR A O 1
ATOM 1499 N N . ILE A 1 192 ? -1.810 -2.008 -2.878 1.00 97.12 192 ILE A N 1
ATOM 1500 C CA . ILE A 1 192 ? -1.607 -2.520 -1.520 1.00 97.12 192 ILE A CA 1
ATOM 1501 C C . ILE A 1 192 ? -2.932 -3.127 -1.048 1.00 97.12 192 ILE A C 1
ATOM 1503 O O . ILE A 1 192 ? -3.946 -2.417 -1.027 1.00 97.12 192 ILE A O 1
ATOM 1507 N N . ILE A 1 193 ? -2.919 -4.417 -0.701 1.00 93.12 193 ILE A N 1
ATOM 1508 C CA . ILE A 1 193 ? -4.087 -5.197 -0.251 1.00 93.12 193 ILE A CA 1
ATOM 1509 C C . ILE A 1 193 ? -3.718 -6.215 0.819 1.00 93.12 193 ILE A C 1
ATOM 1511 O O . ILE A 1 193 ? -2.589 -6.751 0.743 1.00 93.12 193 ILE A O 1
#

Foldseek 3Di:
DDDDDDDDDDDDDDDDDDDDDDDDDDDDDDDDDDDDDDDDDDDDDDDDDDPDDDPPPPDPPDPPPDQAAFFAALVVVVVPWAFDDDDPQWTATDVNQWIFGDDPRGTLKIKGFDPDWDAPVRQVVVVVRRHDPQKDWDDWDADVPGNQKIKTKIFDVSQLVRDDQVSDVVDGRRIKIKIFRHDPRTTRMIMID

Radius of gyration: 31.73 Å; chains: 1; bounding box: 37×62×107 Å

Secondary structure (DSSP, 8-state):
-PPPPP-PPPPPPPPP-PPPPP---------------------PPPPPPPP--PPP-PPP-PPPTT--STT-BHHHHHHHS-EEEEETTEEEETTTTEEEEEETTEEEEEEEEEEEEE-HHHHHHHHTTSS-TTPEEEEEE--TT-TTEEEEEEE-HHHHHHS-GGGSTTS-TTEEEEEEEEETTEEEEEEE-